Protein AF-A0A7W1FUI7-F1 (afdb_monomer)

pLDDT: mean 85.36, std 20.09, range [28.62, 98.31]

Sequence (187 aa):
MPSSTTRRNDVRQTVNVERNGTYETTDAPALLIVGHGSRDPRGVREFHDLVGLVRRRNPSLKVEGGFIELSRPPISECVDRLAEDGTLNVAAVPLMLLTAGHAKDDIPATLVREKMGHPKMSFGYGRALGIRPELLELMEERISAVVPEAEKDETAVLIIGRGSSDPDANSDLSKIARLFYEGRPYP

Radius of gyration: 21.63 Å; Cα contacts (8 Å, |Δi|>4): 231; chains: 1; bounding box: 45×44×85 Å

Foldseek 3Di:
DDDDDDDDDDPDPDPDQDADDDDPDPDDAAEEEEEAEDPPVVVVVVQVVVQVVVCVVCVPHHTDYAHLDHDPDHPLVRLVVCVVVVGAEYEYEYADAFDADCNVPSVVVVVVVSCVVVVRHHYHYDYYPADDPVVLVVVVVVCCVPDPPVCQLVDADDQDDPDHPGVRRVVSSVVSVVVSVVVDNHD

Mean predicted aligned error: 8.76 Å

Structure (mmCIF, N/CA/C/O backbone):
data_AF-A0A7W1FUI7-F1
#
_entry.id   AF-A0A7W1FUI7-F1
#
loop_
_atom_site.group_PDB
_atom_site.id
_atom_site.type_symbol
_atom_site.label_atom_id
_atom_site.label_alt_id
_atom_site.label_comp_id
_atom_site.label_asym_id
_atom_site.label_entity_id
_atom_site.label_seq_id
_atom_site.pdbx_PDB_ins_code
_atom_site.Cartn_x
_atom_site.Cartn_y
_atom_site.Cartn_z
_atom_site.occupancy
_atom_site.B_iso_or_equiv
_atom_site.auth_seq_id
_atom_site.auth_comp_id
_atom_site.auth_asym_id
_atom_site.auth_atom_id
_atom_site.pdbx_PDB_model_num
ATOM 1 N N . MET A 1 1 ? -5.435 28.739 59.187 1.00 45.31 1 MET A N 1
ATOM 2 C CA . MET A 1 1 ? -4.960 28.960 57.806 1.00 45.31 1 MET A CA 1
ATOM 3 C C . MET A 1 1 ? -3.611 28.275 57.645 1.00 45.31 1 MET A C 1
ATOM 5 O O . MET A 1 1 ? -2.631 28.773 58.182 1.00 45.31 1 MET A O 1
ATOM 9 N N . PRO A 1 2 ? -3.580 27.107 56.992 1.00 33.06 2 PRO A N 1
ATOM 10 C CA . PRO A 1 2 ? -2.548 26.879 55.989 1.00 33.06 2 PRO A CA 1
ATOM 11 C C . PRO A 1 2 ? -3.163 26.432 54.656 1.00 33.06 2 PRO A C 1
ATOM 13 O O . PRO A 1 2 ? -4.148 25.701 54.598 1.00 33.06 2 PRO A O 1
ATOM 16 N N . SER A 1 3 ? -2.574 26.971 53.598 1.00 32.53 3 SER A N 1
ATOM 17 C CA . SER A 1 3 ? -2.985 26.958 52.201 1.00 32.53 3 SER A CA 1
ATOM 18 C C . SER A 1 3 ? -2.919 25.578 51.547 1.00 32.53 3 SER A C 1
ATOM 20 O O . SER A 1 3 ? -1.899 24.893 51.610 1.00 32.53 3 SER A O 1
ATOM 22 N N . SER A 1 4 ? -3.992 25.229 50.838 1.00 38.72 4 SER A N 1
ATOM 23 C CA . SER A 1 4 ? -4.066 24.118 49.896 1.00 38.72 4 SER A CA 1
ATOM 24 C C . SER A 1 4 ? -3.236 24.412 48.644 1.00 38.72 4 SER A C 1
ATOM 26 O O . SER A 1 4 ? -3.591 25.297 47.863 1.00 38.72 4 SER A O 1
ATOM 28 N N . THR A 1 5 ? -2.175 23.644 48.406 1.00 37.84 5 THR A N 1
ATOM 29 C CA . THR A 1 5 ? -1.501 23.622 47.102 1.00 37.84 5 THR A CA 1
ATOM 30 C C . THR A 1 5 ? -1.979 22.401 46.328 1.00 37.84 5 THR A C 1
ATOM 32 O O . THR A 1 5 ? -1.571 21.268 46.578 1.00 37.84 5 THR A O 1
ATOM 35 N N . THR A 1 6 ? -2.892 22.660 45.398 1.00 33.91 6 THR A N 1
ATOM 36 C CA . THR A 1 6 ? -3.429 21.737 44.399 1.00 33.91 6 THR A CA 1
ATOM 37 C C . THR A 1 6 ? -2.295 21.098 43.592 1.00 33.91 6 THR A C 1
ATOM 39 O O . THR A 1 6 ? -1.549 21.797 42.903 1.00 33.91 6 THR A O 1
ATOM 42 N N . ARG A 1 7 ? -2.164 19.765 43.648 1.00 30.86 7 ARG A N 1
ATOM 43 C CA . ARG A 1 7 ? -1.323 19.013 42.704 1.00 30.86 7 ARG A CA 1
ATOM 44 C C . ARG A 1 7 ? -1.957 19.117 41.320 1.00 30.86 7 ARG A C 1
ATOM 46 O O . ARG A 1 7 ? -3.086 18.679 41.118 1.00 30.86 7 ARG A O 1
ATOM 53 N N . ARG A 1 8 ? -1.233 19.723 40.379 1.00 30.52 8 ARG A N 1
ATOM 54 C CA . ARG A 1 8 ? -1.554 19.675 38.950 1.00 30.52 8 ARG A CA 1
ATOM 55 C C . ARG A 1 8 ? -1.395 18.226 38.488 1.00 30.52 8 ARG A C 1
ATOM 57 O O . ARG A 1 8 ? -0.290 17.697 38.537 1.00 30.52 8 ARG A O 1
ATOM 64 N N . ASN A 1 9 ? -2.496 17.597 38.084 1.00 28.62 9 ASN A N 1
ATOM 65 C CA . ASN A 1 9 ? -2.463 16.309 37.402 1.00 28.62 9 ASN A CA 1
ATOM 66 C C . ASN A 1 9 ? -1.933 16.526 35.981 1.00 28.62 9 ASN A C 1
ATOM 68 O O . ASN A 1 9 ? -2.534 17.245 35.185 1.00 28.62 9 ASN A O 1
ATOM 72 N N . ASP A 1 10 ? -0.780 15.925 35.715 1.00 30.00 10 ASP A N 1
ATOM 73 C CA . ASP A 1 10 ? -0.099 15.882 34.427 1.00 30.00 10 ASP A CA 1
ATOM 74 C C . ASP A 1 10 ? -0.837 14.887 33.514 1.00 30.00 10 ASP A C 1
ATOM 76 O O . ASP A 1 10 ? -0.808 13.674 33.729 1.00 30.00 10 ASP A O 1
ATOM 80 N N . VAL A 1 11 ? -1.585 15.404 32.536 1.00 31.61 11 VAL A N 1
ATOM 81 C CA . VAL A 1 11 ? -2.317 14.608 31.541 1.00 31.61 11 VAL A CA 1
ATOM 82 C C . VAL A 1 11 ? -1.373 14.323 30.375 1.00 31.61 11 VAL A C 1
ATOM 84 O O . VAL A 1 11 ? -1.383 15.005 29.353 1.00 31.61 11 VAL A O 1
ATOM 87 N N . ARG A 1 12 ? -0.547 13.289 30.525 1.00 31.55 12 ARG A N 1
ATOM 88 C CA . ARG A 1 12 ? 0.104 12.596 29.407 1.00 31.55 12 ARG A CA 1
ATOM 89 C C . ARG A 1 12 ? -0.474 11.189 29.313 1.00 31.55 12 ARG A C 1
ATOM 91 O O . ARG A 1 12 ? 0.118 10.229 29.789 1.00 31.55 12 ARG A O 1
ATOM 98 N N . GLN A 1 13 ? -1.662 11.073 28.720 1.00 29.52 13 GLN A N 1
ATOM 99 C CA . GLN A 1 13 ? -2.140 9.788 28.214 1.00 29.52 13 GLN A CA 1
ATOM 100 C C . GLN A 1 13 ? -1.445 9.523 26.877 1.00 29.52 13 GLN A C 1
ATOM 102 O O . GLN A 1 13 ? -1.859 10.010 25.829 1.00 29.52 13 GLN A O 1
ATOM 107 N N . THR A 1 14 ? -0.342 8.784 26.923 1.00 30.88 14 THR A N 1
ATOM 108 C CA . THR A 1 14 ? 0.280 8.182 25.745 1.00 30.88 14 THR A CA 1
ATOM 109 C C . THR A 1 14 ? -0.662 7.115 25.192 1.00 30.88 14 THR A C 1
ATOM 111 O O . THR A 1 14 ? -0.827 6.045 25.774 1.00 30.88 14 THR A O 1
ATOM 114 N N . VAL A 1 15 ? -1.320 7.421 24.073 1.00 35.84 15 VAL A N 1
ATOM 115 C CA . VAL A 1 15 ? -2.074 6.438 23.287 1.00 35.84 15 VAL A CA 1
ATOM 116 C C . VAL A 1 15 ? -1.051 5.587 22.537 1.00 35.84 15 VAL A C 1
ATOM 118 O O . VAL A 1 15 ? -0.453 6.040 21.563 1.00 35.84 15 VAL A O 1
ATOM 121 N N . ASN A 1 16 ? -0.803 4.372 23.022 1.00 35.94 16 ASN A N 1
ATOM 122 C CA . ASN A 1 16 ? 0.093 3.427 22.361 1.00 35.94 16 ASN A CA 1
ATOM 123 C C . ASN A 1 16 ? -0.616 2.827 21.138 1.00 35.94 16 ASN A C 1
ATOM 125 O O . ASN A 1 16 ? -1.568 2.064 21.282 1.00 35.94 16 ASN A O 1
ATOM 129 N N . VAL A 1 17 ? -0.149 3.171 19.935 1.00 46.19 17 VAL A N 1
ATOM 130 C CA . VAL A 1 17 ? -0.434 2.403 18.715 1.00 46.19 17 VAL A CA 1
ATOM 131 C C . VAL A 1 17 ? 0.610 1.295 18.653 1.00 46.19 17 VAL A C 1
ATOM 133 O O . VAL A 1 17 ? 1.790 1.565 18.417 1.00 46.19 17 VAL A O 1
ATOM 136 N N . GLU A 1 18 ? 0.208 0.057 18.924 1.00 48.59 18 GLU A N 1
ATOM 137 C CA . GLU A 1 18 ? 1.137 -1.070 18.897 1.00 48.59 18 GLU A CA 1
ATOM 138 C C . GLU A 1 18 ? 1.598 -1.343 17.459 1.00 48.59 18 GLU A C 1
ATOM 140 O O . GLU A 1 18 ? 0.817 -1.702 16.574 1.00 48.59 18 GLU A O 1
ATOM 145 N N . ARG A 1 19 ? 2.901 -1.170 17.216 1.00 47.34 19 ARG A N 1
ATOM 146 C CA . ARG A 1 19 ? 3.554 -1.697 16.016 1.00 47.34 19 ARG A CA 1
ATOM 147 C C . ARG A 1 19 ? 3.716 -3.205 16.209 1.00 47.34 19 ARG A C 1
ATOM 149 O O . ARG A 1 19 ? 4.443 -3.617 17.105 1.00 47.34 19 ARG A O 1
ATOM 156 N N . ASN A 1 20 ? 3.083 -4.001 15.347 1.00 45.06 20 ASN A N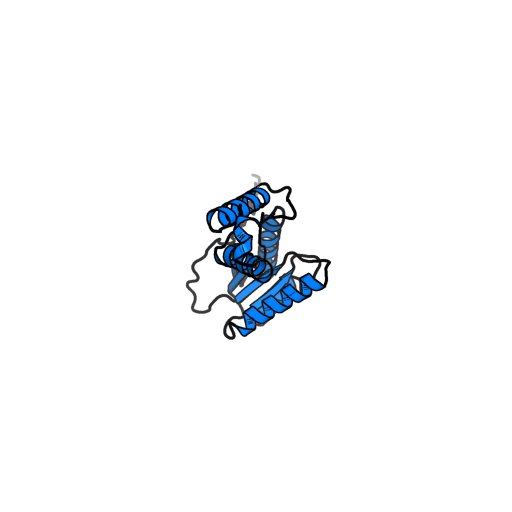 1
ATOM 157 C CA . ASN A 1 20 ? 3.150 -5.470 15.340 1.00 45.06 20 ASN A CA 1
ATOM 158 C C . ASN A 1 20 ? 2.570 -6.165 16.594 1.00 45.06 20 ASN A C 1
ATOM 160 O O . ASN A 1 20 ? 3.209 -7.057 17.148 1.00 45.06 20 ASN A O 1
ATOM 164 N N . GLY A 1 21 ? 1.366 -5.787 17.034 1.00 44.59 21 GLY A N 1
ATOM 165 C CA . GLY A 1 21 ? 0.648 -6.528 18.079 1.00 44.59 21 GLY A CA 1
ATOM 166 C C . GLY A 1 21 ? 0.262 -7.944 17.621 1.00 44.59 21 GLY A C 1
ATOM 167 O O . GLY A 1 21 ? -0.286 -8.128 16.533 1.00 44.59 21 GLY A O 1
ATOM 168 N N . THR A 1 22 ? 0.550 -8.957 18.439 1.00 40.00 22 THR A N 1
ATOM 169 C CA . THR A 1 22 ? -0.014 -10.306 18.295 1.00 40.00 22 THR A CA 1
ATOM 170 C C . THR A 1 22 ? -1.447 -10.299 18.818 1.00 40.00 22 THR A C 1
ATOM 172 O O . THR A 1 22 ? -1.670 -10.082 20.006 1.00 40.00 22 THR A O 1
ATOM 175 N N . TYR A 1 23 ? -2.427 -10.522 17.942 1.00 46.62 23 TYR A N 1
ATOM 176 C CA . TYR A 1 23 ? -3.839 -10.522 18.326 1.00 46.62 23 TYR A CA 1
ATOM 177 C C . TYR A 1 23 ? -4.225 -11.866 18.957 1.00 46.62 23 TYR A C 1
ATOM 179 O O . TYR A 1 23 ? -4.611 -12.801 18.260 1.00 46.62 23 TYR A O 1
ATOM 187 N N . GLU A 1 24 ? -4.151 -11.964 20.285 1.00 41.25 24 GLU A N 1
ATOM 188 C CA . GLU A 1 24 ? -4.821 -13.025 21.048 1.00 41.25 24 GLU A CA 1
ATOM 189 C C . GLU A 1 24 ? -6.296 -12.651 21.265 1.00 41.25 24 GLU A C 1
ATOM 191 O O . GLU A 1 24 ? -6.713 -12.276 22.353 1.00 41.25 24 GLU A O 1
ATOM 196 N N . THR A 1 25 ? -7.113 -12.691 20.212 1.00 44.25 25 THR A N 1
ATOM 197 C CA . THR A 1 25 ? -8.581 -12.728 20.339 1.00 44.25 25 THR A CA 1
ATOM 198 C C . THR A 1 25 ? -9.172 -13.538 19.191 1.00 44.25 25 THR A C 1
ATOM 200 O O . THR A 1 25 ? -8.647 -13.554 18.083 1.00 44.25 25 THR A O 1
ATOM 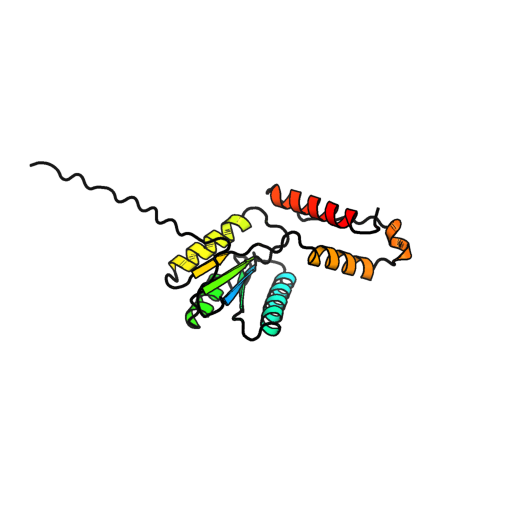203 N N . THR A 1 26 ? -10.272 -14.233 19.465 1.00 49.12 26 THR A N 1
ATOM 204 C CA . THR A 1 26 ? -10.983 -15.158 18.567 1.00 49.12 26 THR A CA 1
ATOM 205 C C . THR A 1 26 ? -11.643 -14.512 17.338 1.00 49.12 26 THR A C 1
ATOM 207 O O . THR A 1 26 ? -12.308 -15.224 16.595 1.00 49.12 26 THR A O 1
ATOM 210 N N . ASP A 1 27 ? -11.438 -13.214 17.088 1.00 67.81 27 ASP A N 1
ATOM 211 C CA . ASP A 1 27 ? -11.910 -12.511 15.889 1.00 67.81 27 ASP A CA 1
ATOM 212 C C . ASP A 1 27 ? -10.737 -11.835 15.173 1.00 67.81 27 ASP A C 1
ATOM 214 O O . ASP A 1 27 ? -10.077 -10.942 15.715 1.00 67.81 27 ASP A O 1
ATOM 218 N N . ALA A 1 28 ? -10.486 -12.263 13.934 1.00 82.31 28 ALA A N 1
ATOM 219 C CA . ALA A 1 28 ? -9.479 -11.662 13.070 1.00 82.31 28 ALA A CA 1
ATOM 220 C C . ALA A 1 28 ? -9.773 -10.161 12.862 1.00 82.31 28 ALA A C 1
ATOM 222 O O . ALA A 1 28 ? -10.936 -9.791 12.668 1.00 82.31 28 ALA A O 1
ATOM 223 N N . PRO A 1 29 ? -8.751 -9.282 12.881 1.00 93.81 29 PRO A N 1
ATOM 224 C CA . PRO A 1 29 ? -8.970 -7.853 12.702 1.00 93.81 29 PRO A CA 1
ATOM 225 C C . PRO A 1 29 ? -9.557 -7.558 11.318 1.00 93.81 29 PRO A C 1
ATOM 227 O O . PRO A 1 29 ? -9.170 -8.174 10.322 1.00 93.81 29 PRO A O 1
ATOM 230 N N . ALA A 1 30 ? -10.446 -6.568 11.237 1.00 97.06 30 ALA A N 1
ATOM 231 C CA . ALA A 1 30 ? -10.846 -6.009 9.953 1.00 97.06 30 ALA A CA 1
ATOM 232 C C . ALA A 1 30 ? -9.654 -5.300 9.301 1.00 97.06 30 ALA A C 1
ATOM 234 O O . ALA A 1 30 ? -8.834 -4.682 9.981 1.00 97.06 30 ALA A O 1
ATOM 235 N N . LEU A 1 31 ? -9.565 -5.358 7.978 1.00 97.81 31 LEU A N 1
ATOM 236 C CA . LEU A 1 31 ? -8.531 -4.677 7.215 1.00 97.81 31 LEU A CA 1
ATOM 237 C C . LEU A 1 31 ? -9.019 -3.288 6.798 1.00 97.81 31 LEU A C 1
ATOM 239 O O . LEU A 1 31 ? -10.019 -3.157 6.095 1.00 97.81 31 LEU A O 1
ATOM 243 N N . LEU A 1 32 ? -8.268 -2.259 7.178 1.00 98.06 32 LEU A N 1
ATOM 244 C CA . LEU A 1 32 ? -8.450 -0.894 6.698 1.00 98.06 32 LEU A CA 1
ATOM 245 C C . LEU A 1 32 ? -7.294 -0.537 5.760 1.00 98.06 32 LEU A C 1
ATOM 247 O O . LEU A 1 32 ? -6.157 -0.365 6.198 1.00 98.06 32 LEU A O 1
ATOM 251 N N . ILE A 1 33 ? -7.569 -0.414 4.465 1.00 97.69 33 ILE A N 1
ATOM 252 C CA . ILE A 1 33 ? -6.569 0.006 3.476 1.00 97.69 33 ILE A CA 1
ATOM 253 C C . ILE A 1 33 ? -6.529 1.535 3.445 1.00 97.69 33 ILE A C 1
ATOM 255 O O . ILE A 1 33 ? -7.534 2.188 3.163 1.00 97.69 33 ILE A O 1
ATOM 259 N N . VAL A 1 34 ? -5.363 2.115 3.730 1.00 96.31 34 VAL A N 1
ATOM 260 C CA . VAL A 1 34 ? -5.201 3.567 3.875 1.00 96.31 34 VAL A CA 1
ATOM 261 C C . VAL A 1 34 ? -4.478 4.148 2.666 1.00 96.31 34 VAL A C 1
ATOM 263 O O . VAL A 1 34 ? -3.281 3.930 2.476 1.00 96.31 34 VAL A O 1
ATOM 266 N N . GLY A 1 35 ? -5.200 4.907 1.847 1.00 94.25 35 GLY A N 1
ATOM 267 C CA . GLY A 1 35 ? -4.631 5.729 0.785 1.00 94.25 35 GLY A CA 1
ATOM 268 C C . GLY A 1 35 ? -4.285 7.132 1.285 1.00 94.25 35 GLY A C 1
ATOM 269 O O . GLY A 1 35 ? -4.925 7.659 2.190 1.00 94.25 35 GLY A O 1
ATOM 270 N N . HIS A 1 36 ? -3.300 7.786 0.670 1.00 90.56 36 HIS A N 1
ATOM 271 C CA . HIS A 1 36 ? -3.063 9.208 0.942 1.00 90.56 36 HIS A CA 1
ATOM 272 C C . HIS A 1 36 ? -4.194 10.069 0.368 1.00 90.56 36 HIS A C 1
ATOM 274 O O . HIS A 1 36 ? -4.783 10.874 1.078 1.00 90.56 36 HIS A O 1
ATOM 280 N N . GLY A 1 37 ? -4.526 9.826 -0.902 1.00 91.06 37 GLY A N 1
ATOM 281 C CA . GLY A 1 37 ? -5.428 10.655 -1.691 1.00 91.06 37 GLY A CA 1
ATOM 282 C C . GLY A 1 37 ? -4.828 10.969 -3.053 1.00 91.06 37 GLY A C 1
ATOM 283 O O . GLY A 1 37 ? -3.608 10.998 -3.212 1.00 91.06 37 GLY A O 1
ATOM 284 N N . SER A 1 38 ? -5.671 11.207 -4.053 1.00 92.44 38 SER A N 1
ATOM 285 C CA . SER A 1 38 ? -5.230 11.666 -5.368 1.00 92.44 38 SER A CA 1
ATOM 286 C C . SER A 1 38 ? -6.218 12.658 -5.964 1.00 92.44 38 SER A C 1
ATOM 288 O O . SER A 1 38 ? -7.433 12.512 -5.844 1.00 92.44 38 SER A O 1
ATOM 290 N N . ARG A 1 39 ? -5.682 13.665 -6.659 1.00 94.00 39 ARG A N 1
ATOM 291 C CA . ARG A 1 39 ? -6.479 14.539 -7.532 1.00 94.00 39 ARG A CA 1
ATOM 292 C C . ARG A 1 39 ? -6.749 13.895 -8.892 1.00 94.00 39 ARG A C 1
ATOM 294 O O . ARG A 1 39 ? -7.653 14.335 -9.592 1.00 94.00 39 ARG A O 1
ATOM 301 N N . ASP A 1 40 ? -5.969 12.881 -9.274 1.00 96.12 40 ASP A N 1
ATOM 302 C CA . ASP A 1 40 ? -6.201 12.128 -10.504 1.00 96.12 40 ASP A CA 1
ATOM 303 C C . ASP A 1 40 ? -7.315 11.094 -10.271 1.00 96.12 40 ASP A C 1
ATOM 305 O O . ASP A 1 40 ? -7.116 10.144 -9.502 1.00 96.12 40 ASP A O 1
ATOM 309 N N . PRO A 1 41 ? -8.470 11.222 -10.949 1.00 95.75 41 PRO A N 1
ATOM 310 C CA . PRO A 1 41 ? -9.580 10.297 -10.774 1.00 95.75 41 PRO A CA 1
ATOM 311 C C . PRO A 1 41 ? -9.247 8.866 -11.222 1.00 95.75 41 PRO A C 1
ATOM 313 O O . PRO A 1 41 ? -9.928 7.938 -10.792 1.00 95.75 41 PRO A O 1
ATOM 316 N N . ARG A 1 42 ? -8.220 8.654 -12.059 1.00 97.00 42 ARG A N 1
ATOM 317 C CA . ARG A 1 42 ? -7.732 7.308 -12.407 1.00 97.00 42 ARG A CA 1
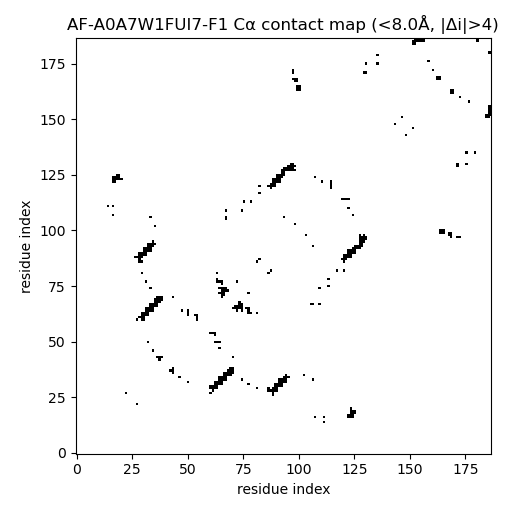ATOM 318 C C . ARG A 1 42 ? -7.149 6.609 -11.186 1.00 97.00 42 ARG A C 1
ATOM 320 O O . ARG A 1 42 ? -7.594 5.515 -10.867 1.00 97.00 42 ARG A O 1
ATOM 327 N N . GLY A 1 43 ? -6.267 7.285 -10.449 1.00 94.81 43 GLY A N 1
ATOM 328 C CA . GLY A 1 43 ? -5.665 6.725 -9.236 1.00 94.81 43 GLY A CA 1
ATOM 329 C C . GLY A 1 43 ? -6.697 6.442 -8.141 1.00 94.81 43 GLY A C 1
ATOM 330 O O . GLY A 1 43 ? -6.598 5.441 -7.438 1.00 94.81 43 GLY A O 1
ATOM 331 N N . VAL A 1 44 ? -7.738 7.277 -8.028 1.00 97.31 44 VAL A N 1
ATOM 332 C CA . VAL A 1 44 ? -8.851 7.019 -7.095 1.00 97.31 44 VAL A CA 1
ATOM 333 C C . VAL A 1 44 ? -9.631 5.762 -7.495 1.00 97.31 44 VAL A C 1
ATOM 335 O O . VAL A 1 44 ? -9.969 4.960 -6.629 1.00 97.31 44 VAL A O 1
ATOM 338 N N . ARG A 1 45 ? -9.898 5.559 -8.793 1.00 97.94 45 ARG A N 1
ATOM 339 C CA . ARG A 1 45 ? -10.556 4.335 -9.281 1.00 97.94 45 ARG A CA 1
ATOM 340 C C . ARG A 1 45 ? -9.703 3.093 -9.047 1.00 97.94 45 ARG A C 1
ATOM 342 O O . ARG A 1 45 ? -10.207 2.136 -8.481 1.00 97.94 45 ARG A O 1
ATOM 349 N N . GLU A 1 46 ? -8.419 3.140 -9.392 1.00 97.12 46 GLU A N 1
ATOM 350 C CA . GLU A 1 46 ? -7.489 2.017 -9.200 1.00 97.12 46 GLU A CA 1
ATOM 351 C C . GLU A 1 46 ? -7.373 1.608 -7.724 1.00 97.12 46 GLU A C 1
ATOM 353 O O . GLU A 1 46 ? -7.336 0.418 -7.409 1.00 97.12 46 GLU A O 1
ATOM 358 N N . PHE A 1 47 ? -7.384 2.578 -6.803 1.00 97.50 47 PHE A N 1
ATOM 359 C CA . PHE A 1 47 ? -7.454 2.302 -5.369 1.00 97.50 47 PHE A CA 1
ATOM 360 C C . PHE A 1 47 ? -8.722 1.521 -5.002 1.00 97.50 47 PHE A C 1
ATOM 362 O O . PHE A 1 47 ? -8.641 0.481 -4.348 1.00 97.50 47 PHE A O 1
ATOM 369 N N . HIS A 1 48 ? -9.893 1.993 -5.440 1.00 98.00 48 HIS A N 1
ATOM 370 C CA . HIS A 1 48 ? -11.168 1.323 -5.163 1.00 98.00 48 HIS A CA 1
ATOM 371 C C . HIS A 1 48 ? -11.239 -0.069 -5.791 1.00 98.00 48 HIS A C 1
ATOM 373 O O . HIS A 1 48 ? -11.720 -1.008 -5.152 1.00 98.00 48 HIS A O 1
ATOM 379 N N . ASP A 1 49 ? -10.702 -0.229 -6.999 1.00 98.25 49 ASP A N 1
ATOM 380 C CA . ASP A 1 49 ? -10.608 -1.518 -7.681 1.00 98.25 49 ASP A CA 1
ATOM 381 C C . ASP A 1 49 ? -9.733 -2.500 -6.896 1.00 98.25 49 ASP A C 1
ATOM 383 O O . ASP A 1 49 ? -10.104 -3.669 -6.748 1.00 98.25 49 ASP A O 1
ATOM 387 N N . LEU A 1 50 ? -8.616 -2.029 -6.330 1.00 97.19 50 LEU A N 1
ATOM 388 C CA . LEU A 1 50 ? -7.762 -2.834 -5.462 1.00 97.19 50 LEU A CA 1
ATOM 389 C C . LEU A 1 50 ? -8.480 -3.229 -4.167 1.00 97.19 50 LEU A C 1
ATOM 391 O O . LEU A 1 50 ? -8.467 -4.406 -3.812 1.00 97.19 50 LEU A O 1
ATOM 395 N N . VAL A 1 51 ? -9.137 -2.292 -3.478 1.00 97.88 51 VAL A N 1
ATOM 396 C CA . VAL A 1 51 ? -9.916 -2.590 -2.260 1.00 97.88 51 VAL A CA 1
ATOM 397 C C . VAL A 1 51 ? -10.994 -3.636 -2.566 1.00 97.88 51 VAL A C 1
ATOM 399 O O . VAL A 1 51 ? -11.139 -4.629 -1.848 1.00 97.88 51 VAL A O 1
ATOM 402 N N . GLY A 1 52 ? -11.704 -3.469 -3.685 1.00 98.12 52 GLY A N 1
ATOM 403 C CA . GLY A 1 52 ? -12.687 -4.432 -4.170 1.00 98.12 52 GLY A CA 1
ATOM 404 C C . GLY A 1 52 ? -12.076 -5.795 -4.498 1.00 98.12 52 GLY A C 1
ATOM 405 O O . GLY A 1 52 ? -12.664 -6.826 -4.171 1.00 98.12 52 GLY A O 1
ATOM 406 N N . LEU A 1 53 ? -10.889 -5.829 -5.109 1.00 98.12 53 LEU A N 1
ATOM 407 C CA . LEU A 1 53 ? -10.160 -7.065 -5.394 1.00 98.12 53 LEU A CA 1
ATOM 408 C C . LEU A 1 53 ? -9.759 -7.794 -4.108 1.00 98.12 53 LEU A C 1
ATOM 410 O O . LEU A 1 53 ? -9.959 -9.006 -4.019 1.00 98.12 53 LEU A O 1
ATOM 414 N N . VAL A 1 54 ? -9.239 -7.074 -3.111 1.00 97.25 54 VAL A N 1
ATOM 415 C CA . VAL A 1 54 ? -8.870 -7.645 -1.809 1.00 97.25 54 VAL A CA 1
ATOM 416 C C . VAL A 1 54 ? -10.096 -8.252 -1.132 1.00 97.25 54 VAL A C 1
ATOM 418 O O . VAL A 1 54 ? -10.031 -9.401 -0.698 1.00 97.25 54 VAL A O 1
ATOM 421 N N . ARG A 1 55 ? -11.233 -7.546 -1.130 1.00 96.56 55 ARG A N 1
ATOM 422 C CA . ARG A 1 55 ? -12.499 -8.061 -0.590 1.00 96.56 55 ARG A CA 1
ATOM 423 C C . ARG A 1 55 ? -12.964 -9.328 -1.316 1.00 96.56 55 ARG A C 1
ATOM 425 O O . ARG A 1 55 ? -13.298 -10.315 -0.674 1.00 96.56 55 ARG A O 1
ATOM 432 N N . ARG A 1 56 ? -12.928 -9.345 -2.655 1.00 97.50 56 ARG A N 1
ATOM 433 C CA . ARG A 1 56 ? -13.317 -10.528 -3.451 1.00 97.50 56 ARG A CA 1
ATOM 434 C C . ARG A 1 56 ? -12.417 -11.736 -3.199 1.00 97.50 56 ARG A C 1
ATOM 436 O O . ARG A 1 56 ? -12.907 -12.859 -3.198 1.00 97.50 56 ARG A O 1
ATOM 443 N N . ARG A 1 57 ? -11.113 -11.518 -3.006 1.00 97.06 57 ARG A N 1
ATOM 444 C CA . ARG A 1 57 ? -10.165 -12.603 -2.712 1.00 97.06 57 ARG A CA 1
ATOM 445 C C . ARG A 1 57 ? -10.228 -13.093 -1.268 1.00 97.06 57 ARG A C 1
ATOM 447 O O . ARG A 1 57 ? -9.755 -14.192 -1.007 1.00 97.06 57 ARG A O 1
ATOM 454 N N . ASN A 1 58 ? -10.826 -12.321 -0.361 1.00 94.56 58 ASN A N 1
ATOM 455 C CA . ASN A 1 58 ? -10.922 -12.654 1.058 1.00 94.56 58 ASN A CA 1
ATOM 456 C C . ASN A 1 58 ? -12.364 -12.450 1.567 1.00 94.56 58 ASN A C 1
ATOM 458 O O . ASN A 1 58 ? -12.601 -11.523 2.338 1.00 94.56 58 ASN A O 1
ATOM 462 N N . PRO A 1 59 ? -13.343 -13.288 1.166 1.00 92.25 59 PRO A N 1
ATOM 463 C CA . PRO A 1 59 ? -14.758 -13.041 1.471 1.00 92.25 59 PRO A CA 1
ATOM 464 C C . PRO A 1 59 ? -15.106 -13.020 2.964 1.00 92.25 59 PRO A C 1
ATOM 466 O O . PRO A 1 59 ? -16.091 -12.404 3.355 1.00 92.25 59 PRO A O 1
ATOM 469 N N . SER A 1 60 ? -14.317 -13.698 3.800 1.00 91.25 60 SER A N 1
ATOM 470 C CA . SER A 1 60 ? -14.486 -13.718 5.257 1.00 91.25 60 SER A CA 1
ATOM 471 C C . SER A 1 60 ? -13.837 -12.525 5.963 1.00 91.25 60 SER A C 1
ATOM 473 O O . SER A 1 60 ? -14.055 -12.334 7.156 1.00 91.25 60 SER A O 1
ATOM 475 N N . LEU A 1 61 ? -13.010 -11.745 5.260 1.00 93.81 61 LEU A N 1
ATOM 476 C CA . LEU A 1 61 ? -12.324 -10.589 5.819 1.00 93.81 61 LEU A CA 1
ATOM 477 C C . LEU A 1 61 ? -13.188 -9.344 5.615 1.00 93.81 61 LEU A C 1
ATOM 479 O O . LEU A 1 61 ? -13.526 -8.984 4.486 1.00 93.81 61 LEU A O 1
ATOM 483 N N . LYS A 1 62 ? -13.496 -8.640 6.707 1.00 95.75 62 LYS A N 1
ATOM 484 C CA . LYS A 1 62 ? -14.056 -7.289 6.619 1.00 95.75 62 LYS A CA 1
ATOM 485 C C . LYS A 1 62 ? -12.973 -6.356 6.083 1.00 95.75 62 LYS A C 1
ATOM 487 O O . LYS A 1 62 ? -11.900 -6.262 6.674 1.00 95.75 62 LYS A O 1
ATOM 492 N N . VAL A 1 63 ? -13.244 -5.699 4.958 1.00 97.62 63 VAL A N 1
ATOM 493 C CA . VAL A 1 63 ? -12.297 -4.797 4.290 1.00 97.62 63 VAL A CA 1
ATOM 494 C C . VAL A 1 63 ? -12.979 -3.465 4.027 1.00 97.62 63 VAL A C 1
ATOM 496 O O . VAL A 1 63 ? -13.941 -3.423 3.258 1.00 97.62 63 VAL A O 1
ATOM 499 N N . GLU A 1 64 ? -12.429 -2.393 4.586 1.00 98.19 64 GLU A N 1
ATOM 500 C CA . GLU A 1 64 ? -12.740 -1.012 4.217 1.00 98.19 64 GLU A CA 1
ATOM 501 C C . GLU A 1 64 ? -11.500 -0.330 3.629 1.00 98.19 64 GLU A C 1
ATOM 503 O O . GLU A 1 64 ? -10.361 -0.762 3.831 1.00 98.19 64 GLU A O 1
ATOM 508 N N . GLY A 1 65 ? -11.716 0.740 2.869 1.00 98.12 65 GLY A N 1
ATOM 509 C CA . GLY A 1 65 ? -10.635 1.480 2.233 1.00 98.12 65 GLY A CA 1
ATOM 510 C C . GLY A 1 65 ? -10.996 2.941 2.043 1.00 98.12 65 GLY A C 1
ATOM 511 O O . GLY A 1 65 ? -12.042 3.260 1.480 1.00 98.12 65 GLY A O 1
ATOM 512 N N . GLY A 1 66 ? -10.107 3.821 2.489 1.00 97.69 66 GLY A N 1
ATOM 513 C CA . GLY A 1 66 ? -10.337 5.257 2.453 1.00 97.69 66 GLY A CA 1
ATOM 514 C C . GLY A 1 66 ? -9.051 6.054 2.373 1.00 97.69 66 GLY A C 1
ATOM 515 O O . GLY A 1 66 ? -7.950 5.504 2.282 1.00 97.69 66 GLY A O 1
ATOM 516 N N . PHE A 1 67 ? -9.209 7.370 2.403 1.00 96.88 67 PHE A N 1
ATOM 517 C CA . PHE A 1 67 ? -8.126 8.311 2.169 1.00 96.88 67 PHE A CA 1
ATOM 518 C C . PHE A 1 67 ? -7.926 9.259 3.345 1.00 96.88 67 PHE A C 1
ATOM 520 O O . PHE A 1 67 ? -8.888 9.673 3.995 1.00 96.88 67 PHE A O 1
ATOM 527 N N . ILE A 1 68 ? -6.670 9.619 3.599 1.00 93.44 68 ILE A N 1
ATOM 528 C CA . ILE A 1 68 ? -6.321 10.660 4.574 1.00 93.44 68 ILE A CA 1
ATOM 529 C C . ILE A 1 68 ? -6.839 12.017 4.082 1.00 93.44 68 ILE A C 1
ATOM 531 O O . ILE A 1 68 ? -7.393 12.795 4.854 1.00 93.44 68 ILE A O 1
ATOM 535 N N . GLU A 1 69 ? -6.688 12.288 2.785 1.00 91.06 69 GLU A N 1
ATOM 536 C CA . GLU A 1 69 ? -7.078 13.544 2.158 1.00 91.06 69 GLU A CA 1
ATOM 537 C C . GLU A 1 69 ? -7.440 13.372 0.671 1.00 91.06 69 GLU A C 1
ATOM 539 O O . GLU A 1 69 ? -7.391 12.275 0.122 1.00 91.06 69 GLU A O 1
ATOM 544 N N . LEU A 1 70 ? -7.829 14.474 0.011 1.00 92.75 70 LEU A N 1
ATOM 545 C CA . LEU A 1 70 ? -8.041 14.640 -1.444 1.00 92.75 70 LEU A CA 1
ATOM 546 C C . LEU A 1 70 ? -9.114 13.772 -2.124 1.00 92.75 70 LEU A C 1
ATOM 548 O O . LEU A 1 70 ? -9.559 14.107 -3.221 1.00 92.75 70 LEU A O 1
ATOM 552 N N . SER A 1 71 ? -9.533 12.671 -1.516 1.00 96.75 71 SER A N 1
ATOM 553 C CA . SER A 1 71 ? -10.398 11.667 -2.127 1.00 96.75 71 SER A CA 1
ATOM 554 C C . SER A 1 71 ? -11.409 11.127 -1.112 1.00 96.75 71 SER A C 1
ATOM 556 O O . SER A 1 71 ? -11.385 11.467 0.072 1.00 96.75 71 SER A O 1
ATOM 558 N N . ARG A 1 72 ? -12.368 10.334 -1.596 1.00 96.94 72 ARG A N 1
ATOM 559 C CA . ARG A 1 72 ? -13.465 9.771 -0.798 1.00 96.94 72 ARG A CA 1
ATOM 560 C C . ARG A 1 72 ? -13.484 8.241 -0.894 1.00 96.94 72 ARG A C 1
ATOM 562 O O . ARG A 1 72 ? -13.159 7.724 -1.968 1.00 96.94 72 ARG A O 1
ATOM 569 N N . PRO A 1 73 ? -13.923 7.542 0.167 1.00 97.88 73 PRO A N 1
ATOM 570 C CA . PRO A 1 73 ? -14.338 8.084 1.470 1.00 97.88 73 PRO A CA 1
ATOM 571 C C . PRO A 1 73 ? -13.132 8.502 2.339 1.00 97.88 73 PRO A C 1
ATOM 573 O O . PRO A 1 73 ? -12.027 7.995 2.126 1.00 97.88 73 PRO A O 1
ATOM 576 N N . PRO A 1 74 ? -13.297 9.445 3.288 1.00 97.50 74 PRO A N 1
ATOM 577 C CA . PRO A 1 74 ? -12.271 9.706 4.290 1.00 97.50 74 PRO A CA 1
ATOM 578 C C . PRO A 1 74 ? -12.124 8.500 5.229 1.00 97.50 74 PRO A C 1
ATOM 580 O O . PRO A 1 74 ? -13.049 7.698 5.375 1.00 97.50 74 PRO A O 1
ATOM 583 N N . ILE A 1 75 ? -10.974 8.387 5.898 1.00 97.56 75 ILE A N 1
ATOM 584 C CA . ILE A 1 75 ? -10.726 7.304 6.866 1.00 97.56 75 ILE A CA 1
ATOM 585 C C . ILE A 1 75 ? -11.783 7.245 7.972 1.00 97.56 75 ILE A C 1
ATOM 587 O O . ILE A 1 75 ? -12.210 6.146 8.313 1.00 97.56 75 ILE A O 1
ATOM 591 N N . SER A 1 76 ? -12.250 8.388 8.474 1.00 97.00 76 SER A N 1
ATOM 592 C CA . SER A 1 76 ? -13.268 8.433 9.530 1.00 97.00 76 SER A CA 1
ATOM 593 C C . SER A 1 76 ? -14.553 7.700 9.132 1.00 97.00 76 SER A C 1
ATOM 595 O O . SER A 1 76 ? -15.032 6.853 9.870 1.00 97.00 76 SER A O 1
ATOM 597 N N . GLU A 1 77 ? -15.044 7.913 7.906 1.00 98.31 77 GLU A N 1
ATOM 598 C CA . GLU A 1 77 ? -16.254 7.244 7.406 1.00 98.31 77 GLU A CA 1
ATOM 599 C C . GLU A 1 77 ? -16.055 5.725 7.273 1.00 98.31 77 GLU A C 1
ATOM 601 O O . GLU A 1 77 ? -16.974 4.946 7.508 1.00 98.31 77 GLU A O 1
ATOM 606 N N . CYS A 1 78 ? -14.844 5.284 6.924 1.00 98.19 78 CYS A N 1
ATOM 607 C CA . CYS A 1 78 ? -14.516 3.858 6.883 1.00 98.19 78 CYS A CA 1
ATOM 608 C C . CYS A 1 78 ? -14.526 3.241 8.285 1.00 98.19 78 CYS A C 1
ATOM 610 O O . CYS A 1 78 ? -15.015 2.130 8.472 1.00 98.19 78 CYS A O 1
ATOM 612 N N . VAL A 1 79 ? -13.972 3.953 9.270 1.00 98.00 79 VAL A N 1
ATOM 613 C CA . VAL A 1 79 ? -13.948 3.501 10.664 1.00 98.00 79 VAL A CA 1
ATOM 614 C C . VAL A 1 79 ? -15.354 3.470 11.253 1.00 98.00 79 VAL A C 1
ATOM 616 O O . VAL A 1 79 ? -15.692 2.485 11.903 1.00 98.00 79 VAL A O 1
ATOM 619 N N . ASP A 1 80 ? -16.182 4.477 10.972 1.00 97.88 80 ASP A N 1
ATOM 620 C CA . ASP A 1 80 ? -17.573 4.529 11.430 1.00 97.88 80 ASP A CA 1
ATOM 621 C C . ASP A 1 80 ? -18.361 3.304 10.951 1.00 97.88 80 ASP A C 1
ATOM 623 O O . ASP A 1 80 ? -18.985 2.624 11.762 1.00 97.88 80 ASP A O 1
ATOM 627 N N . ARG A 1 81 ? -18.239 2.930 9.670 1.00 97.88 81 ARG A N 1
ATOM 628 C CA . ARG A 1 81 ? -18.867 1.708 9.132 1.00 97.88 81 ARG A CA 1
ATOM 629 C C . ARG A 1 81 ? -18.383 0.442 9.838 1.00 97.88 81 ARG A C 1
ATOM 631 O O . ARG A 1 81 ? -19.181 -0.423 10.185 1.00 97.88 81 ARG A O 1
ATOM 638 N N . LEU A 1 82 ? -17.075 0.328 10.085 1.00 97.00 82 LEU A N 1
ATOM 639 C CA . LEU A 1 82 ? -16.527 -0.814 10.825 1.00 97.00 82 LEU A CA 1
ATOM 640 C C . LEU A 1 82 ? -17.083 -0.873 12.254 1.00 97.00 82 LEU A C 1
ATOM 642 O O . LEU A 1 82 ? -17.385 -1.969 12.737 1.00 97.00 82 LEU A O 1
ATOM 646 N N . ALA A 1 83 ? -17.221 0.277 12.915 1.00 96.31 83 ALA A N 1
ATOM 647 C CA . ALA A 1 83 ? -17.774 0.393 14.259 1.00 96.31 83 ALA A CA 1
ATOM 648 C C . ALA A 1 83 ? -19.266 0.022 14.303 1.00 96.31 83 ALA A C 1
ATOM 650 O O . ALA A 1 83 ? -19.680 -0.726 15.190 1.00 96.31 83 ALA A O 1
ATOM 651 N N . GLU A 1 84 ? -20.055 0.497 13.334 1.00 96.00 84 GLU A N 1
ATOM 652 C CA . GLU A 1 84 ? -21.475 0.157 13.158 1.00 96.00 84 GLU A CA 1
ATOM 653 C C . GLU A 1 84 ? -21.678 -1.355 12.969 1.00 96.00 84 GLU A C 1
ATOM 655 O O . GLU A 1 84 ? -22.587 -1.939 13.559 1.00 96.00 84 GLU A O 1
ATOM 660 N N . ASP A 1 85 ? -20.757 -2.012 12.260 1.00 91.94 85 ASP A N 1
ATOM 661 C CA . ASP A 1 85 ? -20.718 -3.467 12.068 1.00 91.94 85 ASP A CA 1
ATOM 662 C C . ASP A 1 85 ? -20.190 -4.252 13.291 1.00 91.94 85 ASP A C 1
ATOM 664 O O . ASP A 1 85 ? -19.915 -5.458 13.201 1.00 91.94 85 ASP A O 1
ATOM 668 N N . GLY A 1 86 ? -19.984 -3.581 14.429 1.00 94.31 86 GLY A N 1
ATOM 669 C CA . GLY A 1 86 ? -19.523 -4.176 15.686 1.00 94.31 86 GLY A CA 1
ATOM 670 C C . GLY A 1 86 ? -18.045 -4.574 15.701 1.00 94.31 86 GLY A C 1
ATOM 671 O O . GLY A 1 86 ? -17.625 -5.342 16.567 1.00 94.31 86 GLY A O 1
ATOM 672 N N . THR A 1 87 ? -17.242 -4.090 14.752 1.00 95.56 87 THR A N 1
ATOM 673 C CA . THR A 1 87 ? -15.809 -4.405 14.683 1.00 95.56 87 THR A CA 1
ATOM 674 C C . THR A 1 87 ? -15.060 -3.744 15.835 1.00 95.56 87 THR A C 1
ATOM 676 O O . THR A 1 87 ? -15.152 -2.537 16.034 1.00 95.56 87 THR A O 1
ATOM 679 N N . LEU A 1 88 ? -14.261 -4.528 16.564 1.00 95.50 88 LEU A N 1
ATOM 680 C CA . LEU A 1 88 ? -13.439 -4.029 17.672 1.00 95.50 88 LEU A CA 1
ATOM 681 C C . LEU A 1 88 ? -11.946 -3.984 17.354 1.00 95.50 88 LEU A C 1
ATOM 683 O O . LEU A 1 88 ? -11.228 -3.244 18.009 1.00 95.50 88 LEU A O 1
ATOM 687 N N . ASN A 1 89 ? -11.468 -4.741 16.369 1.00 96.69 89 ASN A N 1
ATOM 688 C CA . ASN A 1 89 ? -10.049 -4.813 16.025 1.00 96.69 89 ASN A CA 1
ATOM 689 C C . ASN A 1 89 ? -9.855 -4.449 14.554 1.00 96.69 89 ASN A C 1
ATOM 691 O O . ASN A 1 89 ? -10.478 -5.054 13.682 1.00 96.69 89 ASN A O 1
ATOM 695 N N . VAL A 1 90 ? -8.982 -3.482 14.278 1.00 97.50 90 VAL A N 1
ATOM 696 C CA . VAL A 1 90 ? -8.689 -3.000 12.924 1.00 97.50 90 VAL A CA 1
ATOM 697 C C . VAL A 1 90 ? -7.188 -3.042 12.666 1.00 97.50 90 VAL A C 1
ATOM 699 O O . VAL A 1 90 ? -6.399 -2.509 13.441 1.00 97.50 90 VAL A O 1
ATOM 702 N N . ALA A 1 91 ? -6.785 -3.639 11.551 1.00 97.06 91 ALA A N 1
ATOM 703 C CA . ALA A 1 91 ? -5.436 -3.570 11.014 1.00 97.06 91 ALA A CA 1
ATOM 704 C C . ALA A 1 91 ? -5.410 -2.545 9.872 1.00 97.06 91 ALA A C 1
ATOM 706 O O . ALA A 1 91 ? -5.941 -2.788 8.789 1.00 97.06 91 ALA A O 1
ATOM 707 N N . ALA A 1 92 ? -4.799 -1.389 10.116 1.00 96.44 92 ALA A N 1
ATOM 708 C CA . ALA A 1 92 ? -4.640 -0.332 9.130 1.00 96.44 92 ALA A CA 1
ATOM 709 C C . ALA A 1 92 ? -3.350 -0.537 8.325 1.00 96.44 92 ALA A C 1
ATOM 711 O O . ALA A 1 92 ? -2.256 -0.534 8.891 1.00 96.44 92 ALA A O 1
ATOM 712 N N . VAL A 1 93 ? -3.463 -0.694 7.005 1.00 95.12 93 VAL A N 1
ATOM 713 C CA . VAL A 1 93 ? -2.330 -0.946 6.103 1.00 95.12 93 VAL A CA 1
ATOM 714 C C . VAL A 1 93 ? -2.208 0.191 5.083 1.00 95.12 93 VAL A C 1
ATOM 716 O O . VAL A 1 93 ? -3.111 0.368 4.260 1.00 95.12 93 VAL A O 1
ATOM 719 N N . PRO A 1 94 ? -1.103 0.960 5.095 1.00 93.19 94 PRO A N 1
ATOM 720 C CA . PRO A 1 94 ? -0.849 1.996 4.099 1.00 93.19 94 PRO A CA 1
ATOM 721 C C . PRO A 1 94 ? -0.647 1.413 2.702 1.00 93.19 94 PRO A C 1
ATOM 723 O O . PRO A 1 94 ? 0.261 0.606 2.482 1.00 93.19 94 PRO A O 1
ATOM 726 N N . LEU A 1 95 ? -1.418 1.890 1.726 1.00 92.62 95 LEU A N 1
ATOM 727 C CA . LEU A 1 95 ? -1.173 1.595 0.318 1.00 92.62 95 LEU A CA 1
ATOM 728 C C . LEU A 1 95 ? -0.176 2.603 -0.266 1.00 92.62 95 LEU A C 1
ATOM 730 O O . LEU A 1 95 ? -0.540 3.532 -0.986 1.00 92.62 95 LEU A O 1
ATOM 734 N N . MET A 1 96 ? 1.096 2.430 0.086 1.00 87.19 96 MET A N 1
ATOM 735 C CA . MET A 1 96 ? 2.203 3.282 -0.356 1.00 87.19 96 MET A CA 1
ATOM 736 C C . MET A 1 96 ? 3.400 2.418 -0.754 1.00 87.19 96 MET A C 1
ATOM 738 O O . MET A 1 96 ? 3.757 1.485 -0.035 1.00 87.19 96 MET A O 1
ATOM 742 N N . LEU A 1 97 ? 4.021 2.729 -1.897 1.00 84.38 97 LEU A N 1
ATOM 743 C CA . LEU A 1 97 ? 5.213 2.020 -2.381 1.00 84.38 97 LEU A CA 1
ATOM 744 C C . LEU A 1 97 ? 6.457 2.421 -1.591 1.00 84.38 97 LEU A C 1
ATOM 746 O O . LEU A 1 97 ? 7.146 1.565 -1.055 1.00 84.38 97 LEU A O 1
ATOM 750 N N . LEU A 1 98 ? 6.707 3.724 -1.475 1.00 83.12 98 LEU A N 1
ATOM 751 C CA . LEU A 1 98 ? 7.790 4.288 -0.676 1.00 83.12 98 LEU A CA 1
ATOM 752 C C . LEU A 1 98 ? 7.156 5.181 0.377 1.00 83.12 98 LEU A C 1
ATOM 754 O O . LEU A 1 98 ? 6.285 5.994 0.056 1.00 83.12 98 LEU A O 1
ATOM 758 N N . THR A 1 99 ? 7.555 5.010 1.633 1.00 70.12 99 THR A N 1
ATOM 759 C CA . THR A 1 99 ? 6.987 5.824 2.710 1.00 70.12 99 THR A CA 1
ATOM 760 C C . THR A 1 99 ? 7.820 7.086 2.838 1.00 70.12 99 THR A C 1
ATOM 762 O O . THR A 1 99 ?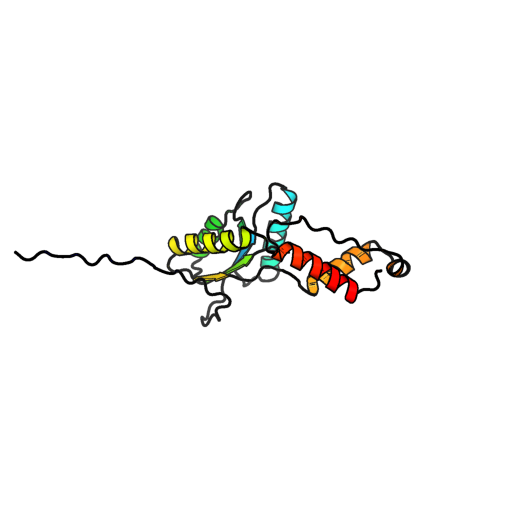 8.988 7.025 3.209 1.00 70.12 99 THR A O 1
ATOM 765 N N . ALA A 1 100 ? 7.215 8.225 2.524 1.00 69.12 100 ALA A N 1
ATOM 766 C CA . ALA A 1 100 ? 7.863 9.525 2.529 1.00 69.12 100 ALA A CA 1
ATOM 767 C C . ALA A 1 100 ? 7.155 10.490 3.482 1.00 69.12 100 ALA A C 1
ATOM 769 O O . ALA A 1 100 ? 5.928 10.598 3.450 1.00 69.12 100 ALA A O 1
ATOM 770 N N . GLY A 1 101 ? 7.939 11.249 4.245 1.00 66.44 101 GLY A N 1
ATOM 771 C CA . GLY A 1 101 ? 7.537 12.495 4.889 1.00 66.44 101 GLY A CA 1
ATOM 772 C C . GLY A 1 101 ? 6.276 12.356 5.734 1.00 66.44 101 GLY A C 1
ATOM 773 O O . GLY A 1 101 ? 6.149 11.424 6.526 1.00 66.44 101 GLY A O 1
ATOM 774 N N . HIS A 1 102 ? 5.335 13.280 5.517 1.00 62.88 102 HIS A N 1
ATOM 775 C CA . HIS A 1 102 ? 4.098 13.423 6.287 1.00 62.88 102 HIS A CA 1
ATOM 776 C C . HIS A 1 102 ? 3.280 12.134 6.399 1.00 62.88 102 HIS A C 1
ATOM 778 O O . HIS A 1 102 ? 2.690 11.894 7.441 1.00 62.88 102 HIS A O 1
ATOM 784 N N . ALA A 1 103 ? 3.329 11.224 5.420 1.00 67.00 103 ALA A N 1
ATOM 785 C CA . ALA A 1 103 ? 2.603 9.957 5.507 1.00 67.00 103 ALA A CA 1
ATOM 786 C C . ALA A 1 103 ? 3.006 9.080 6.712 1.00 67.00 103 ALA A C 1
ATOM 788 O O . ALA A 1 103 ? 2.171 8.323 7.214 1.00 67.00 103 ALA A O 1
ATOM 789 N N . LYS A 1 104 ? 4.259 9.181 7.191 1.00 72.75 104 LYS A N 1
ATOM 790 C CA . LYS A 1 104 ? 4.735 8.463 8.389 1.00 72.75 104 LYS A CA 1
ATOM 791 C C . LYS A 1 104 ? 4.035 8.931 9.664 1.00 72.75 104 LYS A C 1
ATOM 793 O O . LYS A 1 104 ? 3.893 8.124 10.580 1.00 72.75 104 LYS A O 1
ATOM 798 N N . ASP A 1 105 ? 3.578 10.180 9.688 1.00 81.12 105 ASP A N 1
ATOM 799 C CA . ASP A 1 105 ? 2.982 10.827 10.857 1.00 81.12 105 ASP A CA 1
ATOM 800 C C . ASP A 1 105 ? 1.463 10.991 10.707 1.00 81.12 105 ASP A C 1
ATOM 802 O O . ASP A 1 105 ? 0.713 10.770 11.658 1.00 81.12 105 ASP A O 1
ATOM 806 N N . ASP A 1 10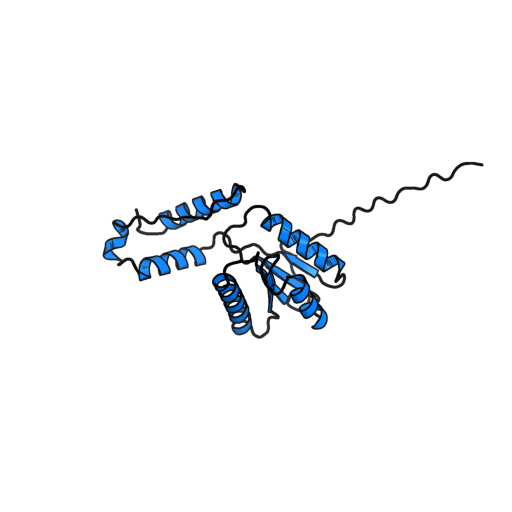6 ? 0.987 11.288 9.499 1.00 87.94 106 ASP A N 1
ATOM 807 C CA . ASP A 1 106 ? -0.409 11.587 9.195 1.00 87.94 106 ASP A CA 1
ATOM 808 C C . ASP A 1 106 ? -1.315 10.377 9.399 1.00 87.94 106 ASP A C 1
ATOM 810 O O . ASP A 1 106 ? -2.406 10.520 9.959 1.00 87.94 106 ASP A O 1
ATOM 814 N N . ILE A 1 107 ? -0.889 9.179 8.970 1.00 89.75 107 ILE A N 1
ATOM 815 C CA . ILE A 1 107 ? -1.701 7.971 9.166 1.00 89.75 107 ILE A CA 1
ATOM 816 C C . ILE A 1 107 ? -1.790 7.641 10.656 1.00 89.75 107 ILE A C 1
ATOM 818 O O . ILE A 1 107 ? -2.916 7.567 11.152 1.00 89.75 107 ILE A O 1
ATOM 822 N N . PRO A 1 108 ? -0.678 7.505 11.410 1.00 90.75 108 PRO A N 1
ATOM 823 C CA . PRO A 1 108 ? -0.771 7.278 12.849 1.00 90.75 108 PRO A CA 1
ATOM 824 C C . PRO A 1 108 ? -1.576 8.354 13.578 1.00 90.75 108 PRO A C 1
ATOM 826 O O . PRO A 1 108 ? -2.424 8.017 14.401 1.00 90.75 108 PRO A O 1
ATOM 829 N N . ALA A 1 109 ? -1.385 9.636 13.250 1.00 92.19 109 ALA A N 1
ATOM 830 C CA . ALA A 1 109 ? -2.155 10.723 13.850 1.00 92.19 109 ALA A CA 1
ATOM 831 C C . ALA A 1 109 ? -3.655 10.604 13.546 1.00 92.19 109 ALA A C 1
ATOM 833 O O . ALA A 1 109 ? -4.483 10.849 14.424 1.00 92.19 109 ALA A O 1
ATOM 834 N N . THR A 1 110 ? -4.016 10.198 12.326 1.00 93.56 110 THR A N 1
ATOM 835 C CA . THR A 1 110 ? -5.408 9.919 11.955 1.00 93.56 110 THR A CA 1
ATOM 836 C C . THR A 1 110 ? -5.967 8.769 12.785 1.00 93.56 110 THR A C 1
ATOM 838 O O . THR A 1 110 ? -6.998 8.945 13.420 1.00 93.56 110 THR A O 1
ATOM 841 N N . LEU A 1 111 ? -5.259 7.643 12.889 1.00 94.12 111 LEU A N 1
ATOM 842 C CA . LEU A 1 111 ? -5.708 6.493 13.683 1.00 94.12 111 LEU A CA 1
ATOM 843 C C . LEU A 1 111 ? -5.854 6.819 15.178 1.00 94.12 111 LEU A C 1
ATOM 845 O O . LEU A 1 111 ? -6.785 6.342 15.822 1.00 94.12 111 LEU A O 1
ATOM 849 N N . VAL A 1 112 ? -4.980 7.665 15.735 1.00 95.12 112 VAL A N 1
ATOM 850 C CA . VAL A 1 112 ? -5.120 8.160 17.115 1.00 95.12 112 VAL A CA 1
ATOM 851 C C . VAL A 1 112 ? -6.398 8.988 17.275 1.00 95.12 112 VAL A C 1
ATOM 853 O O . VAL A 1 112 ? -7.098 8.825 18.274 1.00 95.12 112 VAL A O 1
ATOM 856 N N . ARG A 1 113 ? -6.743 9.842 16.300 1.00 95.44 113 ARG A N 1
ATOM 857 C CA . ARG A 1 113 ? -8.018 10.583 16.316 1.00 95.44 113 ARG A CA 1
ATOM 858 C C . ARG A 1 113 ? -9.218 9.646 16.270 1.00 95.44 113 ARG A C 1
ATOM 860 O O . ARG A 1 113 ? -10.114 9.792 17.098 1.00 95.44 113 ARG A O 1
ATOM 867 N N . GLU A 1 114 ? -9.190 8.650 15.393 1.00 96.75 114 GLU A N 1
ATOM 868 C CA . GLU A 1 114 ? -10.266 7.661 15.296 1.00 96.75 114 GLU A CA 1
ATOM 869 C C . GLU A 1 114 ? -10.414 6.843 16.588 1.00 96.75 114 GLU A C 1
ATOM 871 O O . GLU A 1 114 ? -11.524 6.627 17.064 1.00 96.75 114 GLU A O 1
ATOM 876 N N . LYS A 1 115 ? -9.307 6.481 17.249 1.00 96.31 115 LYS A N 1
ATOM 877 C CA . LYS A 1 115 ? -9.329 5.818 18.564 1.00 96.31 115 LYS A CA 1
ATOM 878 C C . LYS A 1 115 ? -9.979 6.669 19.658 1.00 96.31 115 LYS A C 1
ATOM 880 O O . LYS A 1 115 ? -10.625 6.115 20.546 1.00 96.31 115 LYS A O 1
ATOM 885 N N . MET A 1 116 ? -9.815 7.993 19.622 1.00 96.44 116 MET A N 1
ATOM 886 C CA . MET A 1 116 ? -10.489 8.889 20.570 1.00 96.44 116 MET A CA 1
ATOM 887 C C . MET A 1 116 ? -12.004 8.940 20.329 1.00 96.44 116 MET A C 1
ATOM 889 O O . MET A 1 116 ? -12.760 8.993 21.298 1.00 96.44 116 MET A O 1
ATOM 893 N N . GLY A 1 117 ? -12.443 8.891 19.065 1.00 95.94 117 GLY A N 1
ATOM 894 C CA . GLY A 1 117 ? -13.861 8.808 18.689 1.00 95.94 117 GLY A CA 1
ATOM 895 C C . GLY A 1 117 ? -14.488 7.437 18.963 1.00 95.94 117 GLY A C 1
ATOM 896 O O . GLY A 1 117 ? -15.651 7.357 19.354 1.00 95.94 117 GLY A O 1
ATOM 897 N N . HIS A 1 118 ? -13.687 6.371 18.869 1.00 96.56 118 HIS A N 1
ATOM 898 C CA . HIS A 1 118 ? -14.102 4.978 19.052 1.00 96.56 118 HIS A CA 1
ATOM 899 C C . HIS A 1 118 ? -13.275 4.259 20.139 1.00 96.56 118 HIS A C 1
ATOM 901 O O . HIS A 1 118 ? -12.495 3.351 19.835 1.00 96.56 118 HIS A O 1
ATOM 907 N N . PRO A 1 119 ? -13.443 4.589 21.440 1.00 95.12 119 PRO A N 1
ATOM 908 C CA . PRO A 1 119 ? -12.564 4.095 22.508 1.00 95.12 119 PRO A CA 1
ATOM 909 C C . PRO A 1 119 ? -12.513 2.571 22.662 1.00 95.12 119 PRO A C 1
ATOM 911 O O . PRO A 1 119 ? -11.522 2.042 23.170 1.00 95.12 119 PRO A O 1
ATOM 914 N N . LYS A 1 120 ? -13.556 1.855 22.223 1.00 95.06 120 LYS A N 1
ATOM 915 C CA . LYS A 1 120 ? -13.632 0.386 22.273 1.00 95.06 120 LYS A CA 1
ATOM 916 C C . LYS A 1 120 ? -12.863 -0.306 21.143 1.00 95.06 120 LYS A C 1
ATOM 918 O O . LYS A 1 120 ? -12.536 -1.476 21.296 1.00 95.06 120 LYS A O 1
ATOM 923 N N . MET A 1 121 ? -12.562 0.393 20.048 1.00 96.31 121 MET A N 1
ATOM 924 C CA . MET A 1 121 ? -11.840 -0.180 18.911 1.00 96.31 121 MET A CA 1
ATOM 925 C C . MET A 1 121 ? -10.331 -0.156 19.143 1.00 96.31 121 MET A C 1
ATOM 927 O O . MET A 1 121 ? -9.806 0.802 19.700 1.00 96.31 121 MET A O 1
ATOM 931 N N . SER A 1 122 ? -9.607 -1.178 18.713 1.00 95.69 122 SER A N 1
ATOM 932 C CA . SER A 1 122 ? -8.149 -1.227 18.671 1.00 95.69 122 SER A CA 1
ATOM 933 C C . SER A 1 122 ? -7.667 -1.066 17.228 1.00 95.69 122 SER A C 1
ATOM 935 O O . SER A 1 122 ? -8.307 -1.543 16.289 1.00 95.69 122 SER A O 1
ATOM 937 N N . PHE A 1 123 ? -6.537 -0.380 17.051 1.00 96.06 123 PHE A N 1
ATOM 938 C CA . PHE A 1 123 ? -5.938 -0.142 15.740 1.00 96.06 123 PHE A CA 1
ATOM 939 C C . PHE A 1 123 ? -4.491 -0.627 15.752 1.00 96.06 123 PHE A C 1
ATOM 941 O O . PHE A 1 123 ? -3.663 -0.096 16.492 1.00 96.06 123 PHE A O 1
ATOM 948 N N . GLY A 1 124 ? -4.187 -1.621 14.923 1.00 94.56 124 GLY A N 1
ATOM 949 C CA . GLY A 1 124 ? -2.820 -1.968 14.557 1.00 94.56 124 GLY A CA 1
ATOM 950 C C . GLY A 1 124 ? -2.399 -1.206 13.316 1.00 94.56 124 GLY A C 1
ATOM 951 O O . GLY A 1 124 ? -3.190 -1.029 12.390 1.00 94.56 124 GLY A O 1
ATOM 952 N N . TYR A 1 125 ? -1.142 -0.775 13.288 1.00 92.56 125 TYR A N 1
ATOM 953 C CA . TYR A 1 125 ? -0.569 -0.086 12.140 1.00 92.56 125 TYR A CA 1
ATOM 954 C C . TYR A 1 125 ? 0.432 -0.988 11.419 1.00 92.56 125 TYR A C 1
ATOM 956 O O . TYR A 1 125 ? 1.490 -1.325 11.957 1.00 92.56 125 TYR A O 1
ATOM 964 N N . GLY A 1 126 ? 0.071 -1.399 10.206 1.00 90.88 126 GLY A N 1
ATOM 965 C CA . GLY A 1 126 ? 0.904 -2.204 9.328 1.00 90.88 126 GLY A CA 1
ATOM 966 C C . GLY A 1 126 ? 1.984 -1.380 8.630 1.00 90.88 126 GLY A C 1
ATOM 967 O O . GLY A 1 126 ? 1.924 -0.153 8.541 1.00 90.88 126 GLY A O 1
ATOM 968 N N . ARG A 1 127 ? 2.984 -2.075 8.086 1.00 87.38 127 ARG A N 1
ATOM 969 C CA . ARG A 1 127 ? 3.967 -1.445 7.200 1.00 87.38 127 ARG A CA 1
ATOM 970 C C . ARG A 1 127 ? 3.337 -1.100 5.849 1.00 87.38 127 ARG A C 1
ATOM 972 O O . ARG A 1 127 ? 2.468 -1.824 5.366 1.00 87.38 127 ARG A O 1
ATOM 979 N N . ALA A 1 128 ? 3.842 -0.044 5.220 1.00 86.75 128 ALA A N 1
ATOM 980 C CA . ALA A 1 128 ? 3.635 0.188 3.795 1.00 86.75 128 ALA A CA 1
ATOM 981 C C . ALA A 1 128 ? 4.195 -0.982 2.960 1.00 86.75 128 ALA A C 1
ATOM 983 O O . ALA A 1 128 ? 4.950 -1.812 3.481 1.00 86.75 128 ALA A O 1
ATOM 984 N N . LEU A 1 129 ? 3.866 -1.033 1.663 1.00 85.94 129 LEU A N 1
ATOM 985 C CA . LEU A 1 129 ? 4.359 -2.089 0.772 1.00 85.94 129 LEU A CA 1
ATOM 986 C C . LEU A 1 129 ? 5.890 -2.125 0.784 1.00 85.94 129 LEU A C 1
ATOM 988 O O . LEU A 1 129 ? 6.470 -3.177 1.052 1.00 85.94 129 LEU A O 1
ATOM 992 N N . GLY A 1 130 ? 6.534 -0.969 0.605 1.00 86.94 130 GLY A N 1
ATOM 993 C CA . GLY A 1 130 ? 7.987 -0.860 0.660 1.00 86.94 130 GLY A CA 1
ATOM 994 C C . GLY A 1 130 ? 8.672 -1.687 -0.427 1.00 86.94 130 GLY A C 1
ATOM 995 O O . GLY A 1 130 ? 8.117 -1.970 -1.488 1.00 86.94 130 GLY A O 1
ATOM 996 N N . ILE A 1 131 ? 9.898 -2.110 -0.131 1.00 89.81 131 ILE A N 1
ATOM 997 C CA . ILE A 1 131 ? 10.706 -2.937 -1.028 1.00 89.81 131 ILE A CA 1
ATOM 998 C C . ILE A 1 131 ? 10.334 -4.408 -0.836 1.00 89.81 131 ILE A C 1
ATOM 1000 O O . ILE A 1 131 ? 10.539 -4.986 0.237 1.00 89.81 131 ILE A O 1
ATOM 1004 N N . ARG A 1 132 ? 9.782 -5.016 -1.887 1.00 91.06 132 ARG A N 1
ATOM 1005 C CA . ARG A 1 132 ? 9.219 -6.369 -1.876 1.00 91.06 132 ARG A CA 1
ATOM 1006 C C . ARG A 1 132 ? 9.709 -7.164 -3.085 1.00 91.06 132 ARG A C 1
ATOM 1008 O O . ARG A 1 132 ? 9.641 -6.616 -4.185 1.00 91.06 132 ARG A O 1
ATOM 1015 N N . PRO A 1 133 ? 10.153 -8.426 -2.920 1.00 91.94 133 PRO A N 1
ATOM 1016 C CA . PRO A 1 133 ? 10.508 -9.283 -4.052 1.00 91.94 133 PRO A CA 1
ATOM 1017 C C . PRO A 1 133 ? 9.399 -9.346 -5.105 1.00 91.94 133 PRO A C 1
ATOM 1019 O O . PRO A 1 133 ? 9.670 -9.190 -6.289 1.00 91.94 133 PRO A O 1
ATOM 1022 N N . GLU A 1 134 ? 8.143 -9.418 -4.658 1.00 93.94 134 GLU A N 1
ATOM 1023 C CA . GLU A 1 134 ? 6.966 -9.498 -5.523 1.00 93.94 134 GLU A CA 1
ATOM 1024 C C . GLU A 1 134 ? 6.801 -8.239 -6.402 1.00 93.94 134 GLU A C 1
ATOM 1026 O O . GLU A 1 134 ? 6.314 -8.313 -7.527 1.00 93.94 134 GLU A O 1
ATOM 1031 N N . LEU A 1 135 ? 7.239 -7.068 -5.920 1.00 92.38 135 LEU A N 1
ATOM 1032 C CA . LEU A 1 135 ? 7.230 -5.832 -6.710 1.00 92.38 135 LEU A CA 1
ATOM 1033 C C . LEU A 1 135 ? 8.393 -5.775 -7.707 1.00 92.38 135 LEU A C 1
ATOM 1035 O O . LEU A 1 135 ? 8.212 -5.254 -8.802 1.00 92.38 135 LEU A O 1
ATOM 1039 N N . LEU A 1 136 ? 9.562 -6.322 -7.360 1.00 94.06 136 LEU A N 1
ATOM 1040 C CA . LEU A 1 136 ? 10.696 -6.429 -8.288 1.00 94.06 136 LEU A CA 1
ATOM 1041 C C . LEU A 1 136 ? 10.399 -7.429 -9.416 1.00 94.06 136 LEU A C 1
ATOM 1043 O O . LEU A 1 136 ? 10.775 -7.211 -10.564 1.00 94.06 136 LEU A O 1
ATOM 1047 N N . GLU A 1 137 ? 9.697 -8.516 -9.102 1.00 95.38 137 GLU A N 1
ATOM 1048 C CA . GLU A 1 137 ? 9.173 -9.466 -10.087 1.00 95.38 137 GLU A CA 1
ATOM 1049 C C . GLU A 1 137 ? 8.126 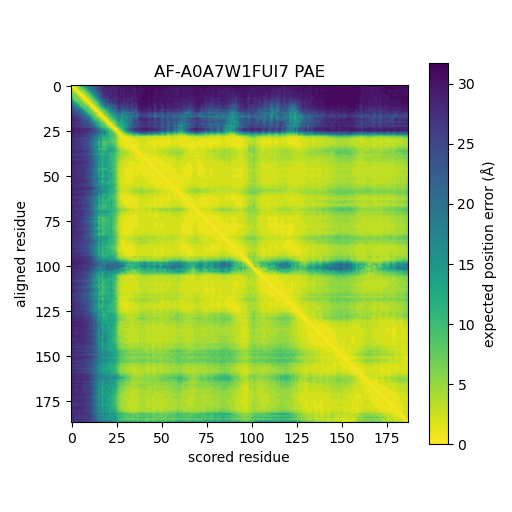-8.816 -10.988 1.00 95.38 137 GLU A C 1
ATOM 1051 O O . GLU A 1 137 ? 8.226 -8.930 -12.205 1.00 95.38 137 GLU A O 1
ATOM 1056 N N . LEU A 1 138 ? 7.188 -8.052 -10.420 1.00 95.19 138 LEU A N 1
ATOM 1057 C CA . LEU A 1 138 ? 6.217 -7.310 -11.220 1.00 95.19 138 LEU A CA 1
ATOM 1058 C C . LEU A 1 138 ? 6.898 -6.291 -12.146 1.00 95.19 138 LEU A C 1
ATOM 1060 O O . LEU A 1 138 ? 6.485 -6.137 -13.290 1.00 95.19 138 LEU A O 1
ATOM 1064 N N . MET A 1 139 ? 7.946 -5.598 -11.690 1.00 94.94 139 MET A N 1
ATOM 1065 C CA . MET A 1 139 ? 8.732 -4.710 -12.556 1.00 94.94 139 MET A CA 1
ATOM 1066 C C . MET A 1 139 ? 9.329 -5.474 -13.746 1.00 94.94 139 MET A C 1
ATOM 1068 O O . MET A 1 139 ? 9.209 -5.015 -14.880 1.00 94.94 139 MET A O 1
ATOM 1072 N N . GLU A 1 140 ? 9.905 -6.652 -13.500 1.00 95.69 140 GLU A N 1
ATOM 1073 C CA . GLU A 1 140 ? 10.462 -7.516 -14.547 1.00 95.69 140 GLU A CA 1
ATOM 1074 C C . GLU A 1 140 ? 9.397 -8.007 -15.527 1.00 95.69 140 GLU A C 1
ATOM 1076 O O . GLU A 1 140 ? 9.619 -7.986 -16.736 1.00 95.69 140 GLU A O 1
ATOM 1081 N N . GLU A 1 141 ? 8.227 -8.404 -15.026 1.00 96.94 141 GLU A N 1
ATOM 1082 C CA . GLU A 1 141 ? 7.094 -8.811 -15.857 1.00 96.94 141 GLU A CA 1
ATOM 1083 C C . GLU A 1 141 ? 6.666 -7.668 -16.785 1.00 96.94 141 GLU A C 1
ATOM 1085 O O . GLU A 1 141 ? 6.439 -7.869 -17.979 1.00 96.94 141 GLU A O 1
ATOM 1090 N N . ARG A 1 142 ? 6.603 -6.439 -16.257 1.00 96.81 142 ARG A N 1
ATOM 1091 C CA . ARG A 1 142 ? 6.214 -5.259 -17.037 1.00 96.81 142 ARG A CA 1
ATOM 1092 C C . ARG A 1 142 ? 7.246 -4.880 -18.093 1.00 96.81 142 ARG A C 1
ATOM 1094 O O . ARG A 1 142 ? 6.841 -4.452 -19.169 1.00 96.81 142 ARG A O 1
ATOM 1101 N N . ILE A 1 143 ? 8.536 -5.041 -17.804 1.00 96.44 143 ILE A N 1
ATOM 1102 C CA . ILE A 1 143 ? 9.610 -4.798 -18.777 1.00 96.44 143 ILE A CA 1
ATOM 1103 C C . ILE A 1 143 ? 9.614 -5.902 -19.839 1.00 96.44 143 ILE A C 1
ATOM 1105 O O . ILE A 1 143 ? 9.581 -5.599 -21.026 1.00 96.44 143 ILE A O 1
ATOM 1109 N N . SER A 1 144 ? 9.534 -7.172 -19.438 1.00 95.75 144 SER A N 1
ATOM 1110 C CA . SER A 1 144 ? 9.504 -8.324 -20.356 1.00 95.75 144 SER A CA 1
ATOM 1111 C C . SER A 1 144 ? 8.282 -8.338 -21.277 1.00 95.75 144 SER A C 1
ATOM 1113 O O . SER A 1 144 ? 8.313 -8.941 -22.345 1.00 95.75 144 SER A O 1
ATOM 1115 N N . ALA A 1 145 ? 7.196 -7.661 -20.895 1.00 97.25 145 ALA A N 1
ATOM 1116 C CA . ALA A 1 145 ? 6.033 -7.484 -21.760 1.00 97.25 145 ALA A CA 1
ATOM 1117 C C . ALA A 1 145 ? 6.307 -6.584 -22.981 1.00 97.25 145 ALA A C 1
ATOM 1119 O O . ALA A 1 145 ? 5.502 -6.573 -23.913 1.00 97.25 145 ALA A O 1
ATOM 1120 N N . VAL A 1 146 ? 7.399 -5.811 -22.971 1.00 96.94 146 VAL A N 1
ATOM 1121 C CA . VAL A 1 146 ? 7.749 -4.860 -24.039 1.00 96.94 146 VAL A CA 1
ATOM 1122 C C . VAL A 1 146 ? 9.193 -4.980 -24.539 1.00 96.94 146 VAL A C 1
ATOM 1124 O O . VAL A 1 146 ? 9.476 -4.480 -25.622 1.00 96.94 146 VAL A O 1
ATOM 1127 N N . VAL A 1 147 ? 10.081 -5.646 -23.796 1.00 96.75 147 VAL A N 1
ATOM 1128 C CA . VAL A 1 147 ? 11.480 -5.908 -24.167 1.00 96.75 147 VAL A CA 1
ATOM 1129 C C . VAL A 1 147 ? 11.661 -7.409 -24.424 1.00 96.75 147 VAL A C 1
ATOM 1131 O O . VAL A 1 147 ? 11.490 -8.203 -23.493 1.00 96.75 147 VAL A O 1
ATOM 1134 N N . PRO A 1 148 ? 11.999 -7.825 -25.658 1.00 95.88 148 PRO A N 1
ATOM 1135 C CA . PRO A 1 148 ? 12.313 -9.217 -25.966 1.00 95.88 148 PRO A CA 1
ATOM 1136 C C . PRO A 1 148 ? 13.517 -9.730 -25.171 1.00 95.88 148 PRO A C 1
ATOM 1138 O O . PRO A 1 148 ? 14.470 -8.997 -24.928 1.00 95.88 148 PRO A O 1
ATOM 1141 N N . GLU A 1 149 ? 13.520 -11.024 -24.837 1.00 94.88 149 GLU A N 1
ATOM 1142 C CA . GLU A 1 149 ? 14.614 -11.644 -24.068 1.00 94.88 149 GLU A CA 1
ATOM 1143 C C . GLU A 1 149 ? 15.993 -11.439 -24.719 1.00 94.88 149 GLU A C 1
ATOM 1145 O O . GLU A 1 149 ? 16.976 -11.220 -24.023 1.00 94.88 149 GLU A O 1
ATOM 1150 N N . ALA A 1 150 ? 16.052 -11.455 -26.054 1.00 96.25 150 ALA A N 1
ATOM 1151 C CA . ALA A 1 150 ? 17.284 -11.287 -26.824 1.00 96.25 150 ALA A CA 1
ATOM 1152 C C . ALA A 1 150 ? 17.856 -9.856 -26.815 1.00 96.25 150 ALA A C 1
ATOM 1154 O O . ALA A 1 150 ? 18.948 -9.663 -27.329 1.00 96.25 150 ALA A O 1
ATOM 1155 N N . GLU A 1 151 ? 17.122 -8.873 -26.288 1.00 96.62 151 GLU A N 1
ATOM 1156 C CA . GLU A 1 151 ? 17.529 -7.459 -26.257 1.00 96.62 151 GLU A CA 1
ATOM 1157 C C . GLU A 1 151 ? 17.839 -6.972 -24.830 1.00 96.62 151 GLU A C 1
ATOM 1159 O O . GLU A 1 151 ? 18.212 -5.815 -24.633 1.00 96.62 151 GLU A O 1
ATOM 1164 N N . LYS A 1 152 ? 17.656 -7.818 -23.804 1.00 94.94 152 LYS A N 1
ATOM 1165 C CA . LYS A 1 152 ? 17.748 -7.391 -22.397 1.00 94.94 152 LYS A CA 1
ATOM 1166 C C . LYS A 1 152 ? 19.146 -6.914 -22.004 1.00 94.94 152 LYS A C 1
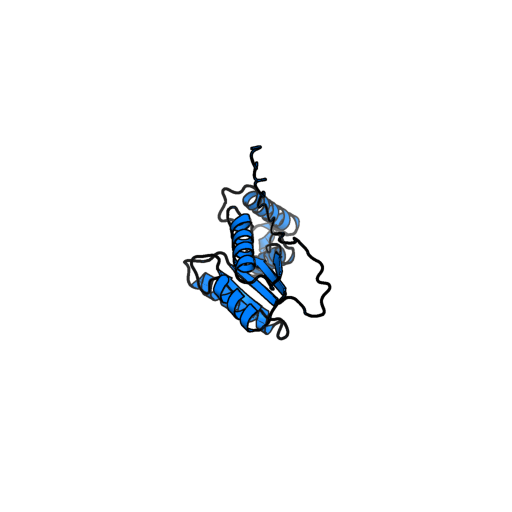ATOM 1168 O O . LYS A 1 152 ? 19.260 -5.896 -21.325 1.00 94.94 152 LYS A O 1
ATOM 1173 N N . ASP A 1 153 ? 20.186 -7.596 -22.468 1.00 95.56 153 ASP A N 1
ATOM 1174 C CA . ASP A 1 153 ? 21.588 -7.269 -22.184 1.00 95.56 153 ASP A CA 1
ATOM 1175 C C . ASP A 1 153 ? 22.067 -5.978 -22.869 1.00 95.56 153 ASP A C 1
ATOM 1177 O O . ASP A 1 153 ? 23.045 -5.370 -22.434 1.00 95.56 153 ASP A O 1
ATOM 1181 N N . GLU A 1 154 ? 21.339 -5.510 -23.883 1.00 96.00 154 GLU A N 1
ATOM 1182 C CA . GLU A 1 154 ? 21.560 -4.228 -24.558 1.00 96.00 154 GLU A CA 1
ATOM 1183 C C . GLU A 1 154 ? 20.600 -3.121 -24.072 1.00 96.00 154 GLU A C 1
ATOM 1185 O O . GLU A 1 154 ? 20.702 -1.966 -24.497 1.00 96.00 154 GLU A O 1
ATOM 1190 N N . THR A 1 155 ? 19.680 -3.434 -23.150 1.00 96.12 155 THR A N 1
ATOM 1191 C CA . THR A 1 155 ? 18.613 -2.521 -22.715 1.00 96.12 155 THR A CA 1
ATOM 1192 C C . THR A 1 155 ? 18.864 -1.942 -21.328 1.00 96.12 155 THR A C 1
ATOM 1194 O O . THR A 1 155 ? 18.641 -2.590 -20.308 1.00 96.12 155 THR A O 1
ATOM 1197 N N . ALA A 1 156 ? 19.212 -0.657 -21.264 1.00 95.94 156 ALA A N 1
ATOM 1198 C CA . ALA A 1 156 ? 19.294 0.061 -19.994 1.00 95.94 156 ALA A CA 1
ATOM 1199 C C . ALA A 1 156 ? 17.901 0.306 -19.378 1.00 95.94 156 ALA A C 1
ATOM 1201 O O . ALA A 1 156 ? 16.999 0.838 -20.032 1.00 95.94 156 ALA A O 1
ATOM 1202 N N . VAL A 1 157 ? 17.746 0.005 -18.084 1.00 96.19 157 VAL A N 1
ATOM 1203 C CA . VAL A 1 157 ? 16.506 0.255 -17.329 1.00 96.19 157 VAL A CA 1
ATOM 1204 C C . VAL A 1 157 ? 16.671 1.473 -16.421 1.00 96.19 157 VAL A C 1
ATOM 1206 O O . VAL A 1 157 ? 17.394 1.444 -15.426 1.00 96.19 157 VAL A O 1
ATOM 1209 N N . LEU A 1 158 ? 15.948 2.554 -16.728 1.00 96.00 158 LEU A N 1
ATOM 1210 C CA . LEU A 1 158 ? 15.939 3.766 -15.907 1.00 96.00 158 LEU A CA 1
ATOM 1211 C C . LEU A 1 158 ? 14.774 3.753 -14.906 1.00 96.00 158 LEU A C 1
ATOM 1213 O O . LEU A 1 158 ? 13.609 3.879 -15.285 1.00 96.00 158 LEU A O 1
ATOM 1217 N N . ILE A 1 159 ? 15.089 3.667 -13.612 1.00 94.56 159 ILE A N 1
ATOM 1218 C CA . ILE A 1 159 ? 14.094 3.713 -12.532 1.00 94.56 159 ILE A CA 1
ATOM 1219 C C . ILE A 1 159 ? 13.926 5.154 -12.051 1.00 94.56 159 ILE A C 1
ATOM 1221 O O . ILE A 1 159 ? 14.823 5.738 -11.445 1.00 94.56 159 ILE A O 1
ATOM 1225 N N . ILE A 1 160 ? 12.747 5.723 -12.308 1.00 93.81 160 ILE A N 1
ATOM 1226 C CA . ILE A 1 160 ? 12.411 7.106 -11.961 1.00 93.81 160 ILE A CA 1
ATOM 1227 C C . ILE A 1 160 ? 11.378 7.104 -10.837 1.00 93.81 160 ILE A C 1
ATOM 1229 O O . ILE A 1 160 ? 10.261 6.615 -10.997 1.00 93.81 160 ILE A O 1
ATOM 1233 N N . GLY A 1 161 ? 11.740 7.689 -9.698 1.00 89.62 161 GLY A N 1
ATOM 1234 C CA . GLY A 1 161 ? 10.803 7.982 -8.619 1.00 89.62 161 GLY A CA 1
ATOM 1235 C C . GLY A 1 161 ? 10.384 9.447 -8.621 1.00 89.62 161 GLY A C 1
ATOM 1236 O O . GLY A 1 161 ? 11.035 10.303 -9.212 1.00 89.62 161 GLY A O 1
ATOM 1237 N N . ARG A 1 162 ? 9.307 9.754 -7.895 1.00 86.69 162 ARG A N 1
ATOM 1238 C CA . ARG A 1 162 ? 8.817 11.131 -7.706 1.00 86.69 162 ARG A CA 1
ATOM 1239 C C . ARG A 1 162 ? 9.852 12.057 -7.044 1.00 86.69 162 ARG A C 1
ATOM 1241 O O . ARG A 1 162 ? 9.812 13.263 -7.268 1.00 86.69 162 ARG A O 1
ATOM 1248 N N . GLY A 1 163 ? 10.730 11.489 -6.215 1.00 84.94 163 GLY A N 1
ATOM 1249 C CA . GLY A 1 163 ? 11.590 12.230 -5.294 1.00 84.94 163 GLY A CA 1
ATOM 1250 C C . GLY A 1 163 ? 10.830 12.712 -4.053 1.00 84.94 163 GLY A C 1
ATOM 1251 O O . GLY A 1 163 ? 9.611 12.899 -4.073 1.00 84.94 163 GLY A O 1
ATOM 1252 N N . SER A 1 164 ? 11.556 12.881 -2.951 1.00 87.56 164 SER A N 1
ATOM 1253 C CA . SER A 1 164 ? 11.020 13.321 -1.662 1.00 87.56 164 SER A CA 1
ATOM 1254 C C . SER A 1 164 ? 12.024 14.201 -0.917 1.00 87.56 164 SER A C 1
ATOM 1256 O O . SER A 1 164 ? 13.229 14.088 -1.127 1.00 87.56 164 SER A O 1
ATOM 1258 N N . SER A 1 165 ? 11.542 15.056 -0.013 1.00 87.88 165 SER A N 1
ATOM 1259 C CA . SER A 1 165 ? 12.396 15.695 0.998 1.00 87.88 165 SER A CA 1
ATOM 1260 C C . SER A 1 165 ? 12.798 14.729 2.119 1.00 87.88 165 SER A C 1
ATOM 1262 O O . SER A 1 165 ? 13.775 14.980 2.818 1.00 87.88 165 SER A O 1
ATOM 1264 N N . ASP A 1 166 ? 12.065 13.625 2.283 1.00 88.00 166 ASP A N 1
ATOM 1265 C CA . ASP A 1 166 ? 12.410 12.545 3.204 1.00 88.00 166 ASP A CA 1
ATOM 1266 C C . ASP A 1 166 ? 13.537 11.684 2.602 1.00 88.00 166 ASP A C 1
ATOM 1268 O O . ASP A 1 166 ? 13.324 11.059 1.552 1.00 88.00 166 ASP A O 1
ATOM 1272 N N . PRO A 1 167 ? 14.724 11.633 3.239 1.00 89.50 167 PRO A N 1
ATOM 1273 C CA . PRO A 1 167 ? 15.861 10.879 2.727 1.00 89.50 167 PRO A CA 1
ATOM 1274 C C . PRO A 1 167 ? 15.603 9.369 2.661 1.00 89.50 167 PRO A C 1
ATOM 1276 O O . PRO A 1 167 ? 16.143 8.726 1.761 1.00 89.50 167 PRO A O 1
ATOM 1279 N N . ASP A 1 168 ? 14.754 8.808 3.530 1.00 87.50 168 ASP A N 1
ATOM 1280 C CA . ASP A 1 168 ? 14.466 7.369 3.536 1.00 87.50 168 ASP A CA 1
ATOM 1281 C C . ASP A 1 168 ? 13.811 6.954 2.217 1.00 87.50 168 ASP A C 1
ATOM 1283 O O . ASP A 1 168 ? 14.244 5.996 1.582 1.00 87.50 168 ASP A O 1
ATOM 1287 N N . ALA A 1 169 ? 12.830 7.729 1.746 1.00 88.38 169 ALA A N 1
ATOM 1288 C CA . ALA A 1 169 ? 12.127 7.445 0.497 1.00 88.38 169 ALA A CA 1
ATOM 1289 C C . ALA A 1 169 ? 13.058 7.489 -0.725 1.00 88.38 169 ALA A C 1
ATOM 1291 O O . ALA A 1 169 ? 12.929 6.672 -1.637 1.00 88.38 169 ALA A O 1
ATOM 1292 N N . ASN A 1 170 ? 14.016 8.421 -0.739 1.00 91.19 170 ASN A N 1
ATOM 1293 C CA . ASN A 1 170 ? 15.014 8.490 -1.806 1.00 91.19 170 ASN A CA 1
ATOM 1294 C C . ASN A 1 170 ? 16.002 7.319 -1.712 1.00 91.19 170 ASN A C 1
ATOM 1296 O O . ASN A 1 170 ? 16.367 6.736 -2.732 1.00 91.19 170 ASN A O 1
ATOM 1300 N N . SER A 1 171 ? 16.415 6.944 -0.497 1.00 92.69 171 SER A N 1
ATOM 1301 C CA . SER A 1 171 ? 17.297 5.794 -0.285 1.00 92.69 171 SER A CA 1
ATOM 1302 C C . SER A 1 171 ? 16.634 4.472 -0.679 1.00 92.69 171 SER A C 1
ATOM 1304 O O . SER A 1 171 ? 17.285 3.628 -1.293 1.00 92.69 171 SER A O 1
ATOM 1306 N N . ASP A 1 172 ? 15.332 4.321 -0.418 1.00 92.00 172 ASP A N 1
ATOM 1307 C CA . ASP A 1 172 ? 14.561 3.142 -0.802 1.00 92.00 172 ASP A CA 1
ATOM 1308 C C . ASP A 1 172 ? 14.462 3.023 -2.325 1.00 92.00 172 ASP A C 1
ATOM 1310 O O . ASP A 1 172 ? 14.610 1.927 -2.861 1.00 92.00 172 ASP A O 1
ATOM 1314 N N . LEU A 1 173 ? 14.287 4.141 -3.041 1.00 93.19 173 LEU A N 1
ATOM 1315 C CA . LEU A 1 173 ? 14.315 4.151 -4.505 1.00 93.19 173 LEU A CA 1
ATOM 1316 C C . LEU A 1 173 ? 15.678 3.691 -5.044 1.00 93.19 173 LEU A C 1
ATOM 1318 O O . LEU A 1 173 ? 15.735 2.812 -5.903 1.00 93.19 173 LEU A O 1
ATOM 1322 N N . SER A 1 174 ? 16.773 4.239 -4.509 1.00 94.38 174 SER A N 1
ATOM 1323 C CA . SER A 1 174 ? 18.134 3.820 -4.875 1.00 94.38 174 SER A CA 1
ATOM 1324 C C . SER A 1 174 ? 18.367 2.337 -4.582 1.00 94.38 174 SER A C 1
ATOM 1326 O O . SER A 1 174 ? 18.995 1.627 -5.367 1.00 94.38 174 SER A O 1
ATOM 1328 N N . LYS A 1 175 ? 17.822 1.839 -3.469 1.00 94.75 175 LYS A N 1
ATOM 1329 C CA . LYS A 1 175 ? 17.906 0.431 -3.087 1.00 94.75 175 LYS A CA 1
ATOM 1330 C C . LYS A 1 175 ? 17.083 -0.469 -4.007 1.00 94.75 175 LYS A C 1
ATOM 1332 O O . LYS A 1 175 ? 17.575 -1.529 -4.375 1.00 94.75 175 LYS A O 1
ATOM 1337 N N . ILE A 1 176 ? 15.881 -0.059 -4.414 1.00 94.38 176 ILE A N 1
ATOM 1338 C CA . ILE A 1 176 ? 15.083 -0.768 -5.428 1.00 94.38 176 ILE A CA 1
ATOM 1339 C C . ILE A 1 176 ? 15.873 -0.876 -6.725 1.00 94.38 176 ILE A C 1
ATOM 1341 O O . ILE A 1 176 ? 15.977 -1.971 -7.267 1.00 94.38 176 ILE A O 1
ATOM 1345 N N . ALA A 1 177 ? 16.472 0.226 -7.184 1.00 94.94 177 ALA A N 1
ATOM 1346 C CA . ALA A 1 177 ? 17.267 0.216 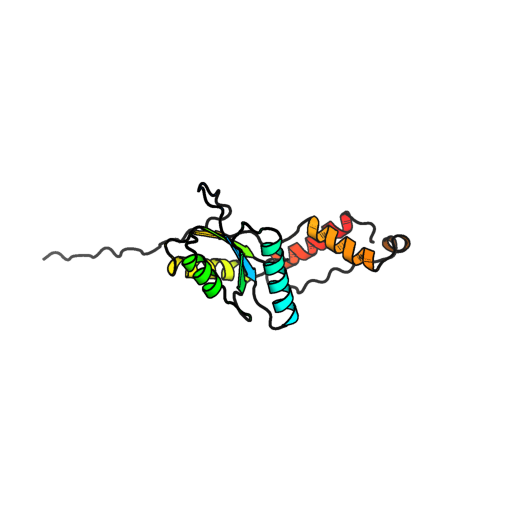-8.403 1.00 94.94 177 ALA A CA 1
ATOM 1347 C C . ALA A 1 177 ? 18.447 -0.750 -8.310 1.00 94.94 177 ALA A C 1
ATOM 1349 O O . ALA A 1 177 ? 18.661 -1.554 -9.216 1.00 94.94 177 ALA A O 1
ATOM 1350 N N . ARG A 1 178 ? 19.156 -0.745 -7.176 1.00 95.88 178 ARG A N 1
ATOM 1351 C CA . ARG A 1 178 ? 20.266 -1.671 -6.959 1.00 95.88 178 ARG A CA 1
ATOM 1352 C C . ARG A 1 178 ? 19.820 -3.133 -6.927 1.00 95.88 178 ARG A C 1
ATOM 1354 O O . ARG A 1 178 ? 20.440 -3.959 -7.585 1.00 95.88 178 ARG A O 1
ATOM 1361 N N . LEU A 1 179 ? 18.761 -3.444 -6.180 1.00 95.38 179 LEU A N 1
ATOM 1362 C CA . LEU A 1 179 ? 18.241 -4.809 -6.056 1.00 95.38 179 LEU A CA 1
ATOM 1363 C C . LEU A 1 179 ? 17.690 -5.338 -7.380 1.00 95.38 179 LEU A C 1
ATOM 1365 O O . LEU A 1 179 ? 17.856 -6.516 -7.682 1.00 95.38 179 LEU A O 1
ATOM 1369 N N . PHE A 1 180 ? 17.034 -4.477 -8.159 1.00 95.50 180 PHE A N 1
ATOM 1370 C CA . PHE A 1 180 ? 16.537 -4.840 -9.478 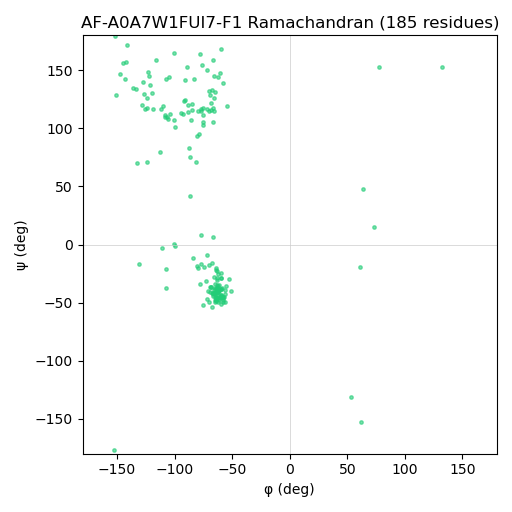1.00 95.50 180 PHE A CA 1
ATOM 1371 C C . PHE A 1 180 ? 17.696 -5.176 -10.422 1.00 95.50 180 PHE A C 1
ATOM 1373 O O . PHE A 1 180 ? 17.691 -6.243 -11.026 1.00 95.50 180 PHE A O 1
ATOM 1380 N N . TYR A 1 181 ? 18.715 -4.312 -10.473 1.00 94.81 181 TYR A N 1
ATOM 1381 C CA . TYR A 1 181 ? 19.917 -4.519 -11.281 1.00 94.81 181 TYR A CA 1
ATOM 1382 C C . TYR A 1 181 ? 20.656 -5.818 -10.927 1.00 94.81 181 TYR A C 1
ATOM 1384 O O . TYR A 1 181 ? 20.941 -6.624 -11.803 1.00 94.81 181 TYR A O 1
ATOM 1392 N N . GLU A 1 182 ? 20.924 -6.073 -9.641 1.00 94.44 182 GLU A N 1
ATOM 1393 C CA . GLU A 1 182 ? 21.674 -7.270 -9.220 1.00 94.44 182 GLU A CA 1
ATOM 1394 C C . GLU A 1 182 ? 20.957 -8.593 -9.541 1.00 94.44 182 GLU A C 1
ATOM 1396 O O . GLU A 1 182 ? 21.597 -9.642 -9.596 1.00 94.44 182 GLU A O 1
ATOM 1401 N N . GLY A 1 183 ? 19.635 -8.562 -9.722 1.00 91.25 183 GLY A N 1
ATOM 1402 C CA . GLY A 1 183 ? 18.820 -9.753 -9.934 1.00 91.25 183 GLY A CA 1
ATOM 1403 C C . GLY A 1 183 ? 18.434 -10.031 -11.385 1.00 91.25 183 GLY A C 1
ATOM 1404 O O . GLY A 1 183 ? 17.663 -10.971 -11.600 1.00 91.25 183 GLY A O 1
ATOM 1405 N N . ARG A 1 184 ? 18.854 -9.212 -12.358 1.00 92.69 184 ARG A N 1
ATOM 1406 C CA . ARG A 1 184 ? 18.296 -9.219 -13.723 1.00 92.69 184 ARG A CA 1
ATOM 1407 C C . ARG A 1 184 ? 19.365 -8.984 -14.800 1.00 92.69 184 ARG A C 1
ATOM 1409 O O . ARG A 1 184 ? 20.401 -8.402 -14.500 1.00 92.69 184 ARG A O 1
ATOM 1416 N N . PRO A 1 185 ? 19.129 -9.418 -16.051 1.00 90.44 185 PRO A N 1
ATOM 1417 C CA . PRO A 1 185 ? 20.124 -9.353 -17.120 1.00 90.44 185 PRO A CA 1
ATOM 1418 C C . PRO A 1 185 ? 20.112 -8.001 -17.859 1.00 90.44 185 PRO A C 1
ATOM 1420 O O . PRO A 1 185 ? 20.185 -7.984 -19.081 1.00 90.44 185 PRO A O 1
ATOM 1423 N N . TYR A 1 186 ? 19.987 -6.883 -17.136 1.00 92.50 186 TYR A N 1
ATOM 1424 C CA . TYR A 1 186 ? 20.057 -5.538 -17.723 1.00 92.50 186 TYR A CA 1
ATOM 1425 C C . TYR A 1 186 ? 21.383 -4.858 -17.342 1.00 92.50 186 TYR A C 1
ATOM 1427 O O . TYR A 1 186 ? 21.837 -5.049 -16.207 1.00 92.50 186 TYR A O 1
ATOM 1435 N N . PRO A 1 187 ? 22.004 -4.081 -18.249 1.00 84.38 187 PRO A N 1
ATOM 1436 C CA . PRO A 1 187 ? 23.222 -3.318 -17.981 1.00 84.38 187 PRO A CA 1
ATOM 1437 C C . PRO A 1 187 ? 23.035 -2.147 -17.004 1.00 84.38 187 PRO A C 1
ATOM 1439 O O . PRO A 1 187 ? 21.910 -1.603 -16.885 1.00 84.38 187 PRO A O 1
#

Secondary structure (DSSP, 8-state):
------------------TT----SSSPPEEEEEE---SSHHHHHHHHHHHHHHHHH-TTS-EEEEESSSSSSBHHHHHHHHHHTT--EEEEEE--SS--TTHHHHHHHHHHHHHHH-TT-EEEEPPPS-S-HHHHHHHHHHHHTTS-GGGGGG----------SSHHHHHHHHHHHHHHHHTSS--

Solvent-accessible surface area (backbone atoms only — not comparable to full-atom values): 11133 Å² total; per-residue (Å²): 143,84,85,86,80,80,80,80,81,82,87,74,82,79,81,81,68,44,74,79,69,80,79,92,56,99,64,83,56,30,37,34,41,38,34,64,51,42,90,49,69,64,61,49,48,53,51,52,51,48,50,50,48,54,34,70,76,34,78,88,50,54,66,43,58,23,10,78,37,80,43,81,49,40,46,67,62,41,51,49,53,41,48,75,71,68,48,42,42,33,38,36,32,40,72,36,60,61,74,43,57,64,61,73,51,52,52,57,53,48,52,54,51,50,35,69,78,36,73,80,40,45,60,37,55,52,70,48,63,48,94,42,73,73,56,53,49,49,51,48,53,59,47,55,74,76,45,58,84,92,47,32,69,80,38,74,77,84,85,82,74,92,74,60,94,28,64,64,29,46,50,50,51,55,47,50,50,51,55,48,47,78,73,46,70,42,96

Nearest PDB structures (foldseek):
  5zta-assembly2_B  TM=8.814E-01  e=3.105E-08  Bacillus subtilis subsp. subtilis str. 168
  6jv6-assembly1_A  TM=9.205E-01  e=3.220E-07  Bacillus spizizenii
  6m2e-assembly1_B  TM=8.951E-01  e=6.581E-07  Methanocaldococcus jannaschii DSM 2661
  8i58-assembly1_A  TM=9.005E-01  e=1.037E-06  Methanocaldococcus jannaschii DSM 2661
  6m27-assembly1_B  TM=9.035E-01  e=1.532E-06  Methanocaldococcus jannaschii DSM 2661